Protein AF-A0A7Y5RTF9-F1 (afdb_monomer)

Foldseek 3Di:
DDPDAAEAADDPPVLQQAAAPVGDGQPDNVSSVVRVLVVVQVLCVVLVNDRHHYAYAHPVDVVSVVVVVVVVVVVVVVVVVVVVVVVVLVVVLVVLCVVCLVPVLQLVLLVVLLVLLLVLLVVPLFWDDDQQPLCVQLLVVLVVDPDLVQVLVCLVVLQDDSVRHSLLSQLVSQLVVLCVRCVVSLVVSLVSLVVSLVDPSSVSCNSVSVVLNVVLVVLNVVLSNVLSNLRSPLCCVVSSPPPVLSVVLNVCPPVDPDSSVVNSVSSSVVCVDPVNSVSSVVSSVSSSVSSNVSSVVSSVVSVVSSVVSVPD

Structure (mmCIF, N/CA/C/O backbone):
data_AF-A0A7Y5RTF9-F1
#
_entry.id   AF-A0A7Y5RTF9-F1
#
loop_
_atom_site.group_PDB
_atom_site.id
_atom_site.type_symbol
_atom_site.label_atom_id
_atom_site.label_alt_id
_atom_site.label_comp_id
_atom_site.label_asym_id
_atom_site.label_entity_id
_atom_site.label_seq_id
_atom_site.pdbx_PDB_ins_code
_atom_site.Cartn_x
_atom_site.Cartn_y
_atom_site.Cartn_z
_atom_site.occupancy
_atom_site.B_iso_or_equiv
_atom_site.auth_seq_id
_atom_site.auth_comp_id
_atom_site.auth_asym_id
_atom_site.auth_atom_id
_atom_site.pdbx_PDB_model_num
ATOM 1 N N . ALA A 1 1 ? -4.124 14.356 7.560 1.00 48.56 1 ALA A N 1
ATOM 2 C CA . ALA A 1 1 ? -3.756 15.775 7.355 1.00 48.56 1 ALA A CA 1
ATOM 3 C C . ALA A 1 1 ? -2.312 15.814 6.878 1.00 48.56 1 ALA A C 1
ATOM 5 O O . ALA A 1 1 ? -1.487 15.201 7.551 1.00 48.56 1 ALA A O 1
ATOM 6 N N . GLN A 1 2 ? -2.011 16.441 5.734 1.00 56.03 2 GLN A N 1
ATOM 7 C CA . GLN A 1 2 ? -0.650 16.436 5.175 1.00 56.03 2 GLN A CA 1
ATOM 8 C C . GLN A 1 2 ? 0.367 16.972 6.179 1.00 56.03 2 GLN A C 1
ATOM 10 O O . GLN A 1 2 ? 0.206 18.070 6.709 1.00 56.03 2 GLN A O 1
ATOM 15 N N . ARG A 1 3 ? 1.418 16.190 6.419 1.00 67.12 3 ARG A N 1
ATOM 16 C CA . ARG A 1 3 ? 2.588 16.579 7.219 1.00 67.12 3 ARG A CA 1
ATOM 17 C C . ARG A 1 3 ? 3.726 17.128 6.355 1.00 67.12 3 ARG A C 1
ATOM 19 O O . ARG A 1 3 ? 4.814 17.369 6.860 1.00 67.12 3 ARG A O 1
ATOM 26 N N . SER A 1 4 ? 3.475 17.298 5.061 1.00 70.94 4 SER A N 1
ATOM 27 C CA . SER A 1 4 ? 4.492 17.581 4.056 1.00 70.94 4 SER A CA 1
ATOM 28 C C . SER A 1 4 ? 3.948 18.602 3.062 1.00 70.94 4 SER A C 1
ATOM 30 O O . SER A 1 4 ? 2.796 18.501 2.636 1.00 70.94 4 SER A O 1
ATOM 32 N N . VAL A 1 5 ? 4.782 19.582 2.722 1.00 79.50 5 VAL A N 1
ATOM 33 C CA . VAL A 1 5 ? 4.520 20.639 1.737 1.00 79.50 5 VAL A CA 1
ATOM 34 C C . VAL A 1 5 ? 5.616 20.548 0.681 1.00 79.50 5 VAL A C 1
ATOM 36 O O . VAL A 1 5 ? 6.782 20.346 1.019 1.00 79.50 5 VAL A O 1
ATOM 39 N N . PHE A 1 6 ? 5.240 20.670 -0.586 1.00 82.75 6 PHE A N 1
ATOM 40 C CA . PHE A 1 6 ? 6.162 20.697 -1.712 1.00 82.75 6 PHE A CA 1
ATOM 41 C C . PHE A 1 6 ? 6.410 22.154 -2.103 1.00 82.75 6 PHE A C 1
ATOM 43 O O . PHE A 1 6 ? 5.532 22.794 -2.678 1.00 82.75 6 PHE A O 1
ATOM 50 N N . VAL A 1 7 ? 7.582 22.688 -1.757 1.00 86.31 7 VAL A N 1
ATOM 51 C CA . VAL A 1 7 ? 7.945 24.078 -2.067 1.00 86.31 7 VAL A CA 1
ATOM 52 C C . VAL A 1 7 ? 8.723 24.118 -3.376 1.00 86.31 7 VAL A C 1
ATOM 54 O O . VAL A 1 7 ? 9.761 23.473 -3.517 1.00 86.31 7 VAL A O 1
ATOM 57 N N . VAL A 1 8 ? 8.211 24.880 -4.334 1.00 87.31 8 VAL A N 1
ATOM 58 C CA . VAL A 1 8 ? 8.843 25.153 -5.620 1.00 87.31 8 VAL A CA 1
ATOM 59 C C . VAL A 1 8 ? 9.543 26.496 -5.522 1.00 87.31 8 VAL A C 1
ATOM 61 O O . VAL A 1 8 ? 8.917 27.501 -5.193 1.00 87.31 8 VAL A O 1
ATOM 64 N N . LEU A 1 9 ? 10.835 26.499 -5.833 1.00 88.75 9 LEU A N 1
ATOM 65 C CA . LEU A 1 9 ? 11.670 27.693 -5.846 1.00 88.75 9 LEU A CA 1
ATOM 66 C C . LEU A 1 9 ? 11.954 28.069 -7.306 1.00 88.75 9 LEU A C 1
ATOM 68 O O . LEU A 1 9 ? 12.940 27.580 -7.865 1.00 88.75 9 LEU A O 1
ATOM 72 N N . PRO A 1 10 ? 11.065 28.834 -7.965 1.00 82.62 10 PRO A N 1
ATOM 73 C CA . PRO A 1 10 ? 11.323 29.312 -9.315 1.00 82.62 10 PRO A CA 1
ATOM 74 C C . PRO A 1 10 ? 12.552 30.224 -9.332 1.00 82.62 10 PRO A C 1
ATOM 76 O O . PRO A 1 10 ? 12.781 31.001 -8.405 1.00 82.62 10 PRO A O 1
ATOM 79 N N . GLN A 1 11 ? 13.357 30.119 -10.389 1.00 73.56 11 GLN A N 1
ATOM 80 C CA . GLN A 1 11 ? 14.460 31.049 -10.616 1.00 73.56 11 GLN A CA 1
ATOM 81 C C . GLN A 1 11 ? 13.967 32.200 -11.493 1.00 73.56 11 GLN A C 1
ATOM 83 O O . GLN A 1 11 ? 13.456 31.961 -12.583 1.00 73.56 11 GLN A O 1
ATOM 88 N N . GLY A 1 12 ? 14.115 33.435 -11.003 1.00 67.31 12 GLY A N 1
ATOM 89 C CA . GLY A 1 12 ? 13.580 34.684 -11.564 1.00 67.31 12 GLY A CA 1
ATOM 90 C C . GLY A 1 12 ? 13.074 34.639 -13.015 1.00 67.31 12 GLY A C 1
ATOM 91 O O . GLY A 1 12 ? 13.857 34.624 -13.972 1.00 67.31 12 GLY A O 1
ATOM 92 N N . GLY A 1 13 ? 11.746 34.671 -13.175 1.00 69.50 13 GLY A N 1
ATOM 93 C CA . GLY A 1 13 ? 11.070 34.730 -14.475 1.00 69.50 13 GLY A CA 1
ATOM 94 C C . GLY A 1 13 ? 10.950 33.384 -15.197 1.00 69.50 13 GLY A C 1
ATOM 95 O O . GLY A 1 13 ? 10.760 33.353 -16.414 1.00 69.50 13 GLY A O 1
ATOM 96 N N . GLU A 1 14 ? 11.095 32.264 -14.491 1.00 78.19 14 GLU A N 1
ATOM 97 C CA . GLU A 1 14 ? 10.770 30.932 -15.009 1.00 78.19 14 GLU A CA 1
ATOM 98 C C . GLU A 1 14 ? 9.262 30.709 -15.132 1.00 78.19 14 GLU A C 1
ATOM 100 O O . GLU A 1 14 ? 8.827 29.975 -16.019 1.00 78.19 14 GLU A O 1
ATOM 105 N N . GLU A 1 15 ? 8.457 31.364 -14.295 1.00 78.75 15 GLU A N 1
ATOM 106 C CA . GLU A 1 15 ? 7.007 31.176 -14.265 1.00 78.75 15 GLU A CA 1
ATOM 107 C C . GLU 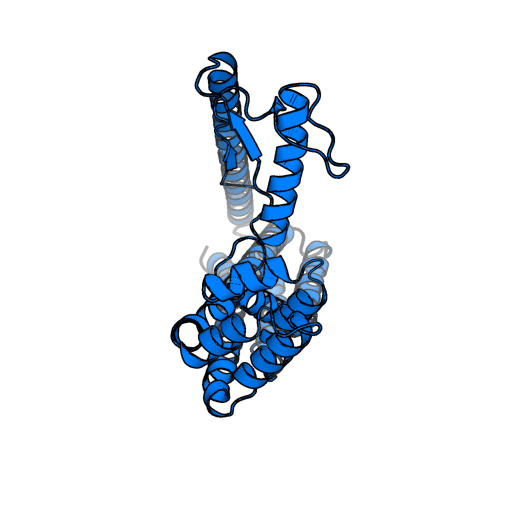A 1 15 ? 6.340 31.660 -15.558 1.00 78.75 15 GLU A C 1
ATOM 109 O O . GLU A 1 15 ? 5.494 30.963 -16.108 1.00 78.75 15 GLU A O 1
ATOM 114 N N . THR A 1 16 ? 6.803 32.772 -16.136 1.00 78.75 16 THR A N 1
ATOM 115 C CA . THR A 1 16 ? 6.305 33.290 -17.428 1.00 78.75 16 THR A CA 1
ATOM 116 C C . THR A 1 16 ? 6.768 32.471 -18.637 1.00 78.75 16 THR A C 1
ATOM 118 O O . THR A 1 16 ? 6.280 32.653 -19.750 1.00 78.75 16 THR A O 1
ATOM 121 N N . LYS A 1 17 ? 7.716 31.543 -18.447 1.00 83.00 17 LYS A N 1
ATOM 122 C CA . LYS A 1 17 ? 8.217 30.644 -19.502 1.00 83.00 17 LYS A CA 1
ATOM 123 C C . LYS A 1 17 ? 7.498 29.295 -19.513 1.00 83.00 17 LYS A C 1
ATOM 125 O O . LYS A 1 17 ? 7.782 28.455 -20.374 1.00 83.00 17 LYS A O 1
ATOM 130 N N . VAL A 1 18 ? 6.598 29.062 -18.558 1.00 78.88 18 VAL A N 1
ATOM 131 C CA . VAL A 1 18 ? 5.784 27.847 -18.489 1.00 78.88 18 VAL A CA 1
ATOM 132 C C . VAL A 1 18 ? 4.787 27.852 -19.644 1.00 78.88 18 VAL A C 1
ATOM 134 O O . VAL A 1 18 ? 4.257 28.897 -20.010 1.00 78.88 18 VAL A O 1
ATOM 137 N N . ARG A 1 19 ? 4.565 26.676 -20.243 1.00 78.81 19 ARG A N 1
ATOM 138 C CA . ARG A 1 19 ? 3.590 26.495 -21.320 1.00 78.81 19 ARG A CA 1
ATOM 139 C C . ARG A 1 19 ? 2.389 25.691 -20.858 1.00 78.81 19 ARG A C 1
ATOM 141 O O . ARG A 1 19 ? 2.568 24.721 -20.120 1.00 78.81 19 ARG A O 1
ATOM 148 N N . ASP A 1 20 ? 1.211 26.067 -21.335 1.00 67.62 20 ASP A N 1
ATOM 149 C CA . ASP A 1 20 ? -0.030 25.323 -21.137 1.00 67.62 20 ASP A CA 1
ATOM 150 C C . ASP A 1 20 ? -0.081 24.039 -21.999 1.00 67.62 20 ASP A C 1
ATOM 152 O O . ASP A 1 20 ? 0.844 23.705 -22.750 1.00 67.62 20 ASP A O 1
ATOM 156 N N . GLN A 1 21 ? -1.184 23.292 -21.904 1.00 58.28 21 GLN A N 1
ATOM 157 C CA . GLN A 1 21 ? -1.383 22.050 -22.664 1.00 58.28 21 GLN A CA 1
ATOM 158 C C . GLN A 1 21 ? -1.531 22.267 -24.182 1.00 58.28 21 GLN A C 1
ATOM 160 O O . GLN A 1 21 ? -1.433 21.309 -24.953 1.00 58.28 21 GLN A O 1
ATOM 165 N N . GLN A 1 22 ? -1.775 23.507 -24.606 1.00 59.03 22 GLN A N 1
ATOM 166 C CA . GLN A 1 22 ? -1.968 23.930 -25.994 1.00 59.03 22 GLN A CA 1
ATOM 167 C C . GLN A 1 22 ? -0.676 24.524 -26.587 1.00 59.03 22 GLN A C 1
ATOM 169 O O . GLN A 1 22 ? -0.581 24.718 -27.797 1.00 59.03 22 GLN A O 1
ATOM 174 N N . GLY A 1 23 ? 0.355 24.721 -25.758 1.00 69.69 23 GLY A N 1
ATOM 175 C CA . GLY A 1 23 ? 1.673 25.217 -26.132 1.00 69.69 23 GLY A CA 1
ATOM 176 C C . GLY A 1 23 ? 1.854 26.731 -25.988 1.00 69.69 23 GLY A C 1
ATOM 177 O O . GLY A 1 23 ? 2.939 27.217 -26.338 1.00 69.69 23 GLY A O 1
ATOM 178 N N . HIS A 1 24 ? 0.858 27.461 -25.476 1.00 64.69 24 HIS A N 1
ATOM 179 C CA . HIS A 1 24 ? 0.933 28.900 -25.206 1.00 64.69 24 HIS A CA 1
ATOM 180 C C . HIS A 1 24 ? 1.750 29.178 -23.946 1.00 64.69 24 HIS A C 1
ATOM 182 O O . HIS A 1 24 ? 1.796 28.345 -23.046 1.00 64.69 24 HIS A O 1
ATOM 188 N N . LEU A 1 25 ? 2.433 30.323 -23.907 1.00 76.31 25 LEU A N 1
ATOM 189 C CA . LEU A 1 25 ? 3.167 30.781 -22.724 1.00 76.31 25 LEU A CA 1
ATOM 190 C C . LEU A 1 25 ? 2.197 31.343 -21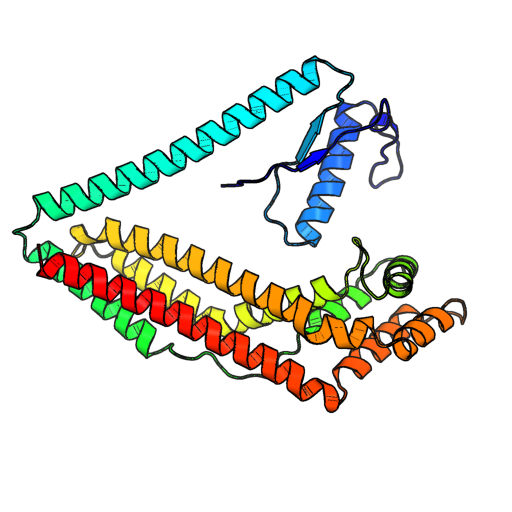.683 1.00 76.31 25 LEU A C 1
ATOM 192 O O . LEU A 1 25 ? 1.156 31.870 -22.058 1.00 76.31 25 LEU A O 1
ATOM 196 N N . ALA A 1 26 ? 2.572 31.247 -20.409 1.00 73.94 26 ALA A N 1
ATOM 197 C CA . ALA A 1 26 ? 1.817 31.829 -19.309 1.00 73.94 26 ALA A CA 1
ATOM 198 C C . ALA A 1 26 ? 1.724 33.359 -19.427 1.00 73.94 26 ALA A C 1
ATOM 200 O O . ALA A 1 26 ? 2.723 34.031 -19.704 1.00 73.94 26 ALA A O 1
ATOM 201 N N . ASP A 1 27 ? 0.541 33.904 -19.155 1.00 63.91 27 ASP A N 1
ATOM 202 C CA . ASP A 1 27 ? 0.252 35.334 -19.322 1.00 63.91 27 ASP A CA 1
ATOM 203 C C . ASP A 1 27 ? 0.899 36.196 -18.227 1.00 63.91 27 ASP A C 1
ATOM 205 O O . ASP A 1 27 ? 1.218 37.369 -18.431 1.00 63.91 27 ASP A O 1
ATOM 209 N N . ASN A 1 28 ? 1.090 35.625 -17.037 1.00 75.00 28 ASN A N 1
ATOM 210 C CA . ASN A 1 28 ? 1.716 36.278 -15.892 1.00 75.00 28 ASN A CA 1
ATOM 211 C C . ASN A 1 28 ? 2.302 35.241 -14.914 1.00 75.00 28 ASN A C 1
ATOM 213 O O . ASN A 1 28 ? 2.218 34.032 -15.131 1.00 75.00 28 ASN A O 1
ATOM 217 N N . VAL A 1 29 ? 2.936 35.719 -13.839 1.00 77.12 29 VAL A N 1
ATOM 218 C CA . VAL A 1 29 ? 3.597 34.866 -12.835 1.00 77.12 29 VAL A CA 1
ATOM 219 C C . VAL A 1 29 ? 2.607 33.924 -12.143 1.00 77.12 29 VAL A C 1
ATOM 221 O O . VAL A 1 29 ? 2.914 32.743 -11.984 1.00 77.12 29 VAL A O 1
ATOM 224 N N . ASP A 1 30 ? 1.418 34.404 -11.777 1.00 73.88 30 ASP A N 1
ATOM 225 C CA . ASP A 1 30 ? 0.406 33.591 -11.092 1.00 73.88 30 ASP A CA 1
ATOM 226 C C . ASP A 1 30 ? -0.158 32.503 -12.010 1.00 73.88 30 ASP A C 1
ATOM 228 O O . ASP A 1 30 ? -0.294 31.349 -11.599 1.00 73.88 30 ASP A O 1
ATOM 232 N N . ASP A 1 31 ? -0.399 32.842 -13.275 1.00 67.56 31 ASP A N 1
ATOM 233 C CA . ASP A 1 31 ? -0.811 31.900 -14.315 1.00 67.56 31 ASP A CA 1
ATOM 234 C C . ASP A 1 31 ? 0.260 30.818 -14.552 1.00 67.56 31 ASP A C 1
ATOM 236 O O . ASP A 1 31 ? -0.018 29.616 -14.539 1.00 67.56 31 ASP A O 1
ATOM 240 N N . GLY A 1 32 ? 1.532 31.217 -14.611 1.00 77.56 32 GLY A N 1
ATOM 241 C CA . GLY A 1 32 ? 2.662 30.294 -14.708 1.00 77.56 32 GLY A CA 1
ATOM 242 C C . GLY A 1 32 ? 2.763 29.331 -13.523 1.00 77.56 32 GLY A C 1
ATOM 243 O O . GLY A 1 32 ? 3.007 28.130 -13.701 1.00 77.56 32 GLY A O 1
ATOM 244 N N . ARG A 1 33 ? 2.527 29.836 -12.305 1.00 83.44 33 ARG A N 1
ATOM 245 C CA . ARG A 1 33 ? 2.478 29.036 -11.070 1.00 83.44 33 ARG A CA 1
ATOM 246 C C . ARG A 1 33 ? 1.292 28.078 -11.072 1.00 83.44 33 ARG A C 1
ATOM 248 O O . ARG A 1 33 ? 1.467 26.932 -10.666 1.00 83.44 33 ARG A O 1
ATOM 255 N N . LEU A 1 34 ? 0.124 28.488 -11.568 1.00 73.75 34 LEU A N 1
ATOM 256 C CA . LEU A 1 34 ? -1.057 27.627 -11.699 1.00 73.75 34 LEU A CA 1
ATOM 257 C C . LEU A 1 34 ? -0.813 26.482 -12.685 1.00 73.75 34 LEU A C 1
ATOM 259 O O . LEU A 1 34 ? -0.944 25.317 -12.305 1.00 73.75 34 LEU A O 1
ATOM 263 N N . ILE A 1 35 ? -0.344 26.784 -13.897 1.00 73.69 35 ILE A N 1
ATOM 264 C CA . ILE A 1 35 ? -0.028 25.767 -14.911 1.00 73.69 35 ILE A CA 1
ATOM 265 C C . ILE A 1 35 ? 1.027 24.789 -14.375 1.00 73.69 35 ILE A C 1
ATOM 267 O O . ILE A 1 35 ? 0.916 23.566 -14.519 1.00 73.69 35 ILE A O 1
ATOM 271 N N . LYS A 1 36 ? 2.069 25.306 -13.711 1.00 82.94 36 LYS A N 1
ATOM 272 C CA . LYS A 1 36 ? 3.116 24.464 -13.128 1.00 82.94 36 LYS A CA 1
ATOM 273 C C . LYS A 1 36 ? 2.611 23.661 -11.930 1.00 82.94 36 LYS A C 1
ATOM 275 O O . LYS A 1 36 ? 3.011 22.507 -11.791 1.00 82.94 36 LYS A O 1
ATOM 280 N N . SER A 1 37 ? 1.733 24.223 -11.102 1.00 78.12 37 SER A N 1
ATOM 281 C CA . SER A 1 37 ? 1.063 23.532 -9.997 1.00 78.12 37 SER A CA 1
ATOM 282 C C . SER A 1 37 ? 0.259 22.350 -10.520 1.00 78.12 37 SER A C 1
ATOM 284 O O . SER A 1 37 ? 0.425 21.245 -10.015 1.00 78.12 37 SER A O 1
ATOM 286 N N . ASP A 1 38 ? -0.515 22.530 -11.589 1.00 72.19 38 ASP A N 1
ATOM 287 C CA . ASP A 1 38 ? -1.292 21.452 -12.205 1.00 72.19 38 ASP A CA 1
ATOM 288 C C . ASP A 1 38 ? -0.392 20.371 -12.802 1.00 72.19 38 ASP A C 1
ATOM 290 O O . ASP A 1 38 ? -0.650 19.175 -12.636 1.00 72.19 38 ASP A O 1
ATOM 294 N N . HIS A 1 39 ? 0.726 20.759 -13.421 1.00 78.94 39 HIS A N 1
ATOM 295 C CA . HIS A 1 39 ? 1.744 19.811 -13.870 1.00 78.94 39 HIS A CA 1
ATOM 296 C C . HIS A 1 39 ? 2.382 19.037 -12.710 1.00 78.94 39 HIS A C 1
ATOM 298 O O . HIS A 1 39 ? 2.575 17.822 -12.820 1.00 78.94 39 HIS A O 1
ATOM 304 N N . ILE A 1 40 ? 2.698 19.708 -11.602 1.00 81.50 40 ILE A N 1
ATOM 305 C CA . ILE A 1 40 ? 3.282 19.089 -10.409 1.00 81.50 40 ILE A CA 1
ATOM 306 C C . ILE A 1 40 ? 2.259 18.170 -9.751 1.00 81.50 40 ILE A C 1
ATOM 308 O O . ILE A 1 40 ? 2.571 17.006 -9.550 1.00 81.50 40 ILE A O 1
ATOM 312 N N . ARG A 1 41 ? 1.028 18.619 -9.50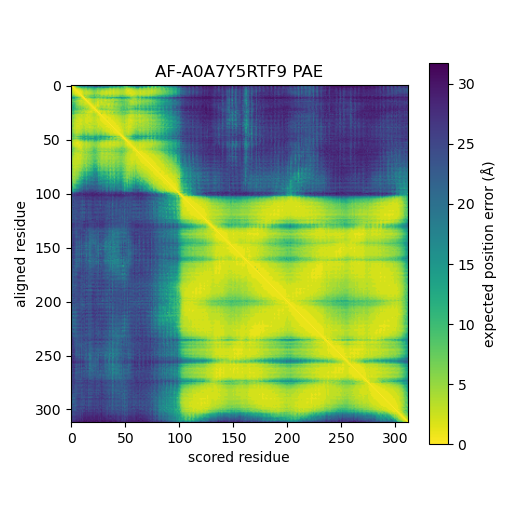2 1.00 74.75 41 ARG A N 1
ATOM 313 C CA . ARG A 1 41 ? -0.055 17.803 -8.932 1.00 74.75 41 ARG A CA 1
ATOM 314 C C . ARG A 1 41 ? -0.355 16.590 -9.794 1.00 74.75 41 ARG A C 1
ATOM 316 O O . ARG A 1 41 ? -0.430 15.487 -9.271 1.00 74.75 41 ARG A O 1
ATOM 323 N N . SER A 1 42 ? -0.417 16.762 -11.113 1.00 72.06 42 SER A N 1
ATOM 324 C CA . SER A 1 42 ? -0.555 15.641 -12.044 1.00 72.06 42 SER A CA 1
ATOM 325 C C . SER A 1 42 ? 0.623 14.671 -11.940 1.00 72.06 42 SER A C 1
ATOM 327 O O . SER A 1 42 ? 0.442 13.466 -12.067 1.00 72.06 42 SER A O 1
ATOM 329 N N . THR A 1 43 ? 1.839 15.167 -11.702 1.00 79.38 43 THR A N 1
ATOM 330 C CA . THR A 1 43 ? 3.037 14.330 -11.519 1.00 79.38 43 THR A CA 1
ATOM 331 C C . THR A 1 43 ? 3.039 13.620 -10.166 1.00 79.38 43 THR A C 1
ATOM 333 O O . THR A 1 43 ? 3.302 12.425 -10.119 1.00 79.38 43 THR A O 1
ATOM 336 N N . LEU A 1 44 ? 2.672 14.308 -9.088 1.00 75.94 44 LEU A N 1
ATOM 337 C CA . LEU A 1 44 ? 2.574 13.756 -7.738 1.00 75.94 44 LEU A CA 1
ATOM 338 C C . LEU A 1 44 ? 1.459 12.708 -7.637 1.00 75.94 44 LEU A C 1
ATOM 340 O O . LEU A 1 44 ? 1.681 11.635 -7.083 1.00 75.94 44 LEU A O 1
ATOM 344 N N . ALA A 1 45 ? 0.298 12.973 -8.245 1.00 66.88 45 ALA A N 1
ATOM 345 C CA . ALA A 1 45 ? -0.806 12.023 -8.344 1.00 66.88 45 ALA A CA 1
ATOM 346 C C . ALA A 1 45 ? -0.393 10.758 -9.112 1.00 66.88 45 ALA A C 1
ATOM 348 O O . ALA A 1 45 ? -0.758 9.651 -8.722 1.00 66.88 45 ALA A O 1
ATOM 349 N N . ARG A 1 46 ? 0.431 10.905 -10.162 1.00 67.12 46 ARG A N 1
ATOM 350 C CA . ARG A 1 46 ? 1.033 9.771 -10.883 1.00 67.12 46 ARG A CA 1
ATOM 351 C C . ARG A 1 46 ? 2.049 8.991 -10.043 1.00 67.12 46 ARG A C 1
ATOM 353 O O . ARG A 1 46 ? 2.200 7.802 -10.280 1.00 67.12 46 ARG A O 1
ATOM 360 N N . GLN A 1 47 ? 2.710 9.624 -9.074 1.00 65.62 47 GLN A N 1
ATOM 361 C CA . GLN A 1 47 ? 3.709 9.007 -8.188 1.00 65.62 47 GLN A CA 1
ATOM 362 C C . GLN A 1 47 ? 3.111 8.418 -6.897 1.00 65.62 47 GLN A C 1
ATOM 364 O O . GLN A 1 47 ? 3.849 8.017 -6.003 1.00 65.62 47 GLN A O 1
ATOM 369 N N . THR A 1 48 ? 1.779 8.361 -6.776 1.00 54.91 48 THR A N 1
ATOM 370 C CA . THR A 1 48 ? 1.065 7.887 -5.572 1.00 54.91 48 THR A CA 1
ATOM 371 C C . THR A 1 48 ? 1.450 8.614 -4.278 1.00 54.91 48 THR A C 1
ATOM 373 O O . THR A 1 48 ? 1.137 8.137 -3.184 1.00 54.91 48 THR A O 1
ATOM 376 N N . LEU A 1 49 ? 2.098 9.779 -4.383 1.00 57.84 49 LEU A N 1
ATOM 377 C CA . LEU A 1 49 ? 2.384 10.623 -3.235 1.00 57.84 49 LEU A CA 1
ATOM 378 C C . LEU A 1 49 ? 1.052 11.193 -2.727 1.00 57.84 49 LEU A C 1
ATOM 380 O O . LEU A 1 49 ? 0.219 11.611 -3.538 1.00 57.84 49 LEU A O 1
ATOM 384 N N . PRO A 1 50 ? 0.814 11.205 -1.401 1.00 60.56 50 PRO A N 1
ATOM 385 C CA . PRO A 1 50 ? -0.390 11.816 -0.845 1.00 60.56 50 PRO A CA 1
ATOM 386 C C . PRO A 1 50 ? -0.475 13.259 -1.339 1.00 60.56 50 PRO A C 1
ATOM 388 O O . PRO A 1 50 ? 0.554 13.911 -1.350 1.00 60.56 50 PRO A O 1
ATOM 391 N N . GLU A 1 51 ? -1.659 13.749 -1.716 1.00 64.25 51 GLU A N 1
ATOM 392 C CA . GLU A 1 51 ? -1.907 15.024 -2.427 1.00 64.25 51 GLU A CA 1
ATOM 393 C C . GLU A 1 51 ? -1.129 16.245 -1.880 1.00 64.25 51 GLU A C 1
ATOM 395 O O . GLU A 1 51 ? -1.680 17.058 -1.150 1.00 64.25 51 GLU A O 1
ATOM 400 N N . LEU A 1 52 ? 0.172 16.376 -2.154 1.00 71.69 52 LEU A N 1
ATOM 401 C CA . LEU A 1 52 ? 0.995 17.332 -1.416 1.00 71.69 52 LEU A CA 1
ATOM 402 C C . LEU A 1 52 ? 0.554 18.747 -1.758 1.00 71.69 52 LEU A C 1
ATOM 404 O O . LEU A 1 52 ? 0.378 19.102 -2.924 1.00 71.69 52 LEU A O 1
ATOM 408 N N . ARG A 1 53 ? 0.438 19.575 -0.722 1.00 76.50 53 ARG A N 1
ATOM 409 C CA . ARG A 1 53 ? 0.247 21.006 -0.898 1.00 76.50 53 ARG A CA 1
ATOM 410 C C . ARG A 1 53 ? 1.475 21.557 -1.626 1.00 76.50 53 ARG A C 1
ATOM 412 O O . ARG A 1 53 ? 2.579 21.477 -1.091 1.00 76.50 53 ARG A O 1
ATOM 419 N N . VAL A 1 54 ? 1.273 22.066 -2.838 1.00 82.69 54 VAL A N 1
ATOM 420 C CA . VAL A 1 54 ? 2.319 22.694 -3.656 1.00 82.69 54 VAL A CA 1
ATOM 421 C C . VAL A 1 54 ? 2.293 24.195 -3.398 1.00 82.69 54 VAL A C 1
ATOM 423 O O . VAL A 1 54 ? 1.249 24.823 -3.560 1.00 82.69 54 VAL A O 1
ATOM 426 N N . GLU A 1 55 ? 3.428 24.751 -2.994 1.00 85.06 55 GLU A N 1
ATOM 427 C CA . GLU A 1 55 ? 3.617 26.174 -2.712 1.00 85.06 55 GLU A CA 1
ATOM 428 C C . GLU A 1 55 ? 4.758 26.710 -3.574 1.00 85.06 55 GLU A C 1
ATOM 430 O O . GLU A 1 55 ? 5.766 26.029 -3.745 1.00 85.06 55 GLU A O 1
ATOM 435 N N . PHE A 1 56 ? 4.607 27.910 -4.128 1.00 85.69 56 PHE A N 1
ATOM 436 C CA . PHE A 1 56 ? 5.647 28.568 -4.921 1.00 85.69 56 PHE A CA 1
ATOM 437 C C . PHE A 1 56 ? 6.235 29.716 -4.113 1.00 85.69 56 PHE A C 1
ATOM 439 O O . PHE A 1 56 ? 5.497 30.467 -3.477 1.00 85.69 56 PHE A O 1
ATOM 446 N N . THR A 1 57 ? 7.558 29.841 -4.119 1.00 87.56 57 THR A N 1
ATOM 447 C CA . THR A 1 57 ? 8.251 30.899 -3.383 1.00 87.56 57 THR A CA 1
ATOM 448 C C . THR A 1 57 ? 9.457 31.363 -4.172 1.00 87.56 57 THR A C 1
ATOM 450 O O . THR A 1 57 ? 10.469 30.663 -4.234 1.00 87.56 57 THR A O 1
ATOM 453 N N . ASP A 1 58 ? 9.358 32.553 -4.760 1.00 86.69 58 ASP A N 1
ATOM 454 C CA . ASP A 1 58 ? 10.536 33.234 -5.276 1.00 86.69 58 ASP A CA 1
ATOM 455 C C . ASP A 1 58 ? 11.282 33.879 -4.101 1.00 86.69 58 ASP A C 1
ATOM 457 O O . ASP A 1 58 ? 10.812 34.830 -3.478 1.00 86.69 58 ASP A O 1
ATOM 461 N N . VAL A 1 59 ? 12.468 33.354 -3.791 1.00 82.94 59 VAL A N 1
ATOM 462 C CA . VAL A 1 59 ? 13.312 33.835 -2.683 1.00 82.94 59 VAL A CA 1
ATOM 463 C C . VAL A 1 59 ? 13.795 35.275 -2.868 1.00 82.94 59 VAL A C 1
ATOM 465 O O . VAL A 1 59 ? 14.267 35.892 -1.914 1.00 82.94 59 VAL A O 1
ATOM 468 N N . THR A 1 60 ? 13.697 35.813 -4.085 1.00 81.56 60 THR A N 1
ATOM 469 C CA . THR A 1 60 ? 14.051 37.200 -4.397 1.00 81.56 60 THR A CA 1
ATOM 470 C C . THR A 1 60 ? 12.909 38.180 -4.119 1.00 81.56 60 THR A C 1
ATOM 472 O O . THR A 1 60 ? 13.148 39.387 -4.074 1.00 81.56 60 THR A O 1
ATOM 475 N N . VAL A 1 61 ? 11.691 37.681 -3.868 1.00 84.31 61 VAL A N 1
ATOM 476 C CA . VAL A 1 61 ? 10.492 38.476 -3.575 1.00 84.31 61 VAL A CA 1
ATOM 477 C C . VAL A 1 61 ? 10.148 38.354 -2.080 1.00 84.31 61 VAL A C 1
ATOM 479 O O . VAL A 1 61 ? 9.633 37.324 -1.649 1.00 84.31 61 VAL A O 1
ATOM 482 N N . PRO A 1 62 ? 10.367 39.398 -1.252 1.00 84.00 62 PRO A N 1
ATOM 483 C CA . PRO A 1 62 ? 10.134 39.318 0.197 1.00 84.00 62 PRO A CA 1
ATOM 484 C C . PRO A 1 62 ? 8.705 38.908 0.587 1.00 84.00 62 PRO A C 1
ATOM 486 O O . PRO A 1 62 ? 8.518 38.124 1.515 1.00 84.00 62 PRO A O 1
ATOM 489 N N . ALA A 1 63 ? 7.706 39.375 -0.165 1.00 83.69 63 ALA A N 1
ATOM 490 C CA . ALA A 1 63 ? 6.302 39.045 0.070 1.00 83.69 63 ALA A CA 1
ATOM 491 C C . ALA A 1 63 ? 5.993 37.545 -0.118 1.00 83.69 63 ALA A C 1
ATOM 493 O O . ALA A 1 63 ? 5.147 37.007 0.595 1.00 83.69 63 ALA A O 1
ATOM 494 N N . ASP A 1 64 ? 6.685 36.853 -1.031 1.00 82.25 64 ASP A N 1
ATOM 495 C CA . ASP A 1 64 ? 6.518 35.407 -1.234 1.00 82.25 64 ASP A CA 1
ATOM 496 C C . ASP A 1 64 ? 7.061 34.621 -0.030 1.00 82.25 64 ASP A C 1
ATOM 498 O O . ASP A 1 64 ? 6.440 33.659 0.430 1.00 82.25 64 ASP A O 1
ATOM 502 N N . CYS A 1 65 ? 8.195 35.059 0.526 1.00 83.75 65 CYS A N 1
ATOM 503 C CA . CYS A 1 65 ? 8.793 34.466 1.723 1.00 83.75 65 CYS A CA 1
ATOM 504 C C . CYS A 1 65 ? 7.889 34.620 2.957 1.00 83.75 65 CYS A C 1
ATOM 506 O O . CYS A 1 65 ? 7.691 33.654 3.700 1.00 83.75 65 CYS A O 1
ATOM 508 N N . GLU A 1 66 ? 7.303 35.805 3.160 1.00 89.06 66 GLU A N 1
ATOM 509 C CA . GLU A 1 66 ? 6.352 36.062 4.251 1.00 89.06 66 GLU A CA 1
ATOM 510 C C . GLU A 1 66 ? 5.089 35.198 4.116 1.00 89.06 66 GLU A C 1
ATOM 512 O O . GLU A 1 66 ? 4.642 34.579 5.087 1.00 89.06 66 GLU A O 1
ATOM 517 N N . GLN A 1 67 ? 4.551 35.071 2.899 1.00 83.25 67 GLN A N 1
ATOM 518 C CA . GLN A 1 67 ? 3.390 34.220 2.633 1.00 83.25 67 GLN A CA 1
ATOM 519 C C . GLN A 1 67 ? 3.678 32.735 2.888 1.00 83.25 67 GLN A C 1
ATOM 521 O O . GLN A 1 67 ? 2.845 32.051 3.490 1.00 83.25 67 GLN A O 1
ATOM 526 N N . LEU A 1 68 ? 4.843 32.219 2.475 1.00 85.25 68 LEU A N 1
ATOM 527 C CA . LEU A 1 68 ? 5.237 30.838 2.772 1.00 85.25 68 LEU A CA 1
ATOM 528 C C . LEU A 1 68 ? 5.335 30.614 4.285 1.00 85.25 68 LEU A C 1
ATOM 530 O O . LEU A 1 68 ? 4.801 29.628 4.798 1.00 85.25 68 LEU A O 1
ATOM 534 N N . GLN A 1 69 ? 5.984 31.533 5.005 1.00 86.62 69 GLN A N 1
ATOM 535 C CA . GLN A 1 69 ? 6.122 31.453 6.456 1.00 86.62 69 GLN A CA 1
ATOM 536 C C . GLN A 1 69 ? 4.752 31.391 7.141 1.00 86.62 69 GLN A C 1
ATOM 538 O O . GLN A 1 69 ? 4.521 30.508 7.971 1.00 86.62 69 GLN A O 1
ATOM 543 N N . GLN A 1 70 ? 3.827 32.276 6.765 1.00 87.19 70 GLN A N 1
ATOM 544 C CA . GLN A 1 70 ? 2.479 32.300 7.324 1.00 87.19 70 GLN A CA 1
ATOM 545 C C . GLN A 1 70 ? 1.727 30.987 7.052 1.00 87.19 70 GLN A C 1
ATOM 547 O O . GLN A 1 70 ? 1.180 30.382 7.976 1.00 87.19 70 GLN A O 1
ATOM 552 N N . ARG A 1 71 ? 1.781 30.476 5.817 1.00 81.56 71 ARG A N 1
ATOM 553 C CA . ARG A 1 71 ? 1.131 29.211 5.430 1.00 81.56 71 ARG A CA 1
ATOM 554 C C . ARG A 1 71 ? 1.704 27.999 6.172 1.00 81.56 71 ARG A C 1
ATOM 556 O O . ARG A 1 71 ? 0.951 27.093 6.538 1.00 81.56 71 ARG A O 1
ATOM 563 N N . LEU A 1 72 ? 3.018 27.962 6.413 1.00 84.06 72 LEU A N 1
ATOM 564 C CA . LEU A 1 72 ? 3.665 26.904 7.199 1.00 84.06 72 LEU A CA 1
ATOM 565 C C . LEU A 1 72 ? 3.238 26.959 8.669 1.00 84.06 72 LEU A C 1
ATOM 567 O O . LEU A 1 72 ? 2.922 25.922 9.256 1.00 84.06 72 LEU A O 1
ATOM 571 N N . ILE A 1 73 ? 3.178 28.159 9.250 1.00 87.44 73 ILE A N 1
ATOM 572 C CA . ILE A 1 73 ? 2.699 28.374 10.619 1.00 87.44 73 ILE A CA 1
ATOM 573 C C . ILE A 1 73 ? 1.247 27.892 10.758 1.00 87.44 73 ILE A C 1
ATOM 575 O O . ILE A 1 73 ? 0.949 27.100 11.655 1.00 87.44 73 ILE A O 1
ATOM 579 N N . GLU A 1 74 ? 0.361 28.287 9.843 1.00 82.69 74 GLU A N 1
ATOM 580 C CA . GLU A 1 74 ? -1.037 27.836 9.804 1.00 82.69 74 GLU A CA 1
ATOM 581 C C . GLU A 1 74 ? -1.151 26.308 9.704 1.00 82.69 74 GLU A C 1
ATOM 583 O O . GLU A 1 74 ? -1.936 25.690 10.428 1.00 82.69 74 GLU A O 1
ATOM 588 N N . ALA A 1 75 ? -0.333 25.669 8.860 1.00 78.69 75 ALA A N 1
ATOM 589 C CA . ALA A 1 75 ? -0.317 24.215 8.722 1.00 78.69 75 ALA A CA 1
ATOM 590 C C . ALA A 1 75 ? 0.110 23.515 10.024 1.00 78.69 75 ALA A C 1
ATOM 592 O O . ALA A 1 75 ? -0.512 22.528 10.432 1.00 78.69 75 ALA A O 1
ATOM 593 N N . VAL A 1 76 ? 1.134 24.034 10.707 1.00 85.00 76 VAL A N 1
ATOM 594 C CA . VAL A 1 76 ? 1.581 23.516 12.009 1.00 85.00 76 VAL A CA 1
ATOM 595 C C . VAL A 1 76 ? 0.489 23.684 13.064 1.00 85.00 76 VAL A C 1
ATOM 597 O O . VAL A 1 76 ? 0.208 22.735 13.800 1.00 85.00 76 VAL A O 1
ATOM 600 N N . PHE A 1 77 ? -0.171 24.844 13.127 1.00 82.56 77 PHE A N 1
ATOM 601 C CA . PHE A 1 77 ? -1.281 25.066 14.055 1.00 82.56 77 PHE A CA 1
ATOM 602 C C . PHE A 1 77 ? -2.466 24.143 13.774 1.00 82.56 77 PHE A C 1
ATOM 604 O O . PHE A 1 77 ? -2.996 23.547 14.709 1.00 82.56 77 PHE A O 1
ATOM 611 N N . ALA A 1 78 ? -2.835 23.933 12.510 1.00 77.25 78 ALA A N 1
ATOM 612 C CA . ALA A 1 78 ? -3.896 23.000 12.140 1.00 77.25 78 ALA A CA 1
ATOM 613 C C . ALA A 1 78 ? -3.565 21.550 12.544 1.00 77.25 78 ALA A C 1
ATOM 615 O O . ALA A 1 78 ? -4.435 20.817 13.021 1.00 77.25 78 ALA A O 1
ATOM 616 N N . GLN A 1 79 ? -2.305 21.125 12.395 1.00 78.50 79 GLN A N 1
ATOM 617 C CA . GLN A 1 79 ? -1.846 19.805 12.844 1.00 78.50 79 GLN A CA 1
ATOM 618 C C . GLN A 1 79 ? -1.892 19.673 14.366 1.00 78.50 79 GLN A C 1
ATOM 620 O O . GLN A 1 79 ? -2.415 18.684 14.883 1.00 78.50 79 GLN A O 1
ATOM 625 N N . ARG A 1 80 ? -1.395 20.685 15.086 1.00 81.31 80 ARG A N 1
ATOM 626 C CA . ARG A 1 80 ? -1.462 20.738 16.551 1.00 81.31 80 ARG A CA 1
ATOM 627 C C . ARG A 1 80 ? -2.907 20.736 17.044 1.00 81.31 80 ARG A C 1
ATOM 629 O O . ARG A 1 80 ? -3.205 20.009 17.981 1.00 81.31 80 ARG A O 1
ATOM 636 N N . GLY A 1 81 ? -3.809 21.452 16.373 1.00 80.81 81 GLY A N 1
ATOM 637 C CA . GLY A 1 81 ? -5.242 21.458 16.669 1.00 80.81 81 GLY A CA 1
ATOM 638 C C . GLY A 1 81 ? -5.885 20.079 16.510 1.00 80.81 81 GLY A C 1
ATOM 639 O O . GLY A 1 81 ? -6.589 19.630 17.407 1.00 80.81 81 GLY A O 1
ATOM 640 N N . LYS A 1 82 ? -5.579 19.350 15.428 1.00 76.19 82 LYS A N 1
ATOM 641 C CA . LYS A 1 82 ? -6.064 17.968 15.234 1.00 76.19 82 LYS A CA 1
ATOM 642 C C . LYS A 1 82 ? -5.515 17.002 16.278 1.00 76.19 82 LYS A C 1
ATOM 644 O O . LYS A 1 82 ? -6.247 16.139 16.753 1.00 76.19 82 LYS A O 1
ATOM 649 N N . ALA A 1 83 ? -4.238 17.136 16.635 1.00 73.88 83 ALA A N 1
ATOM 650 C CA . ALA A 1 83 ? -3.639 16.342 17.702 1.00 73.88 83 ALA A CA 1
ATOM 651 C C . ALA A 1 83 ? -4.298 16.649 19.056 1.00 73.88 83 ALA A C 1
ATOM 653 O O . ALA A 1 83 ? -4.678 15.721 19.762 1.00 73.88 83 ALA A O 1
ATOM 654 N N . ALA A 1 84 ? -4.513 17.928 19.372 1.00 79.38 84 ALA A N 1
ATOM 655 C CA . ALA A 1 84 ? -5.202 18.364 20.582 1.00 79.38 84 ALA A CA 1
ATOM 656 C C . ALA A 1 84 ? -6.655 17.869 20.629 1.00 79.38 84 ALA A C 1
ATOM 658 O O . ALA A 1 84 ? -7.084 17.378 21.663 1.00 79.38 84 ALA A O 1
ATOM 659 N N . GLN A 1 85 ? -7.390 17.910 19.513 1.00 77.19 85 GLN A N 1
ATOM 660 C CA . GLN A 1 85 ? -8.736 17.335 19.416 1.00 77.19 85 GLN A CA 1
ATOM 661 C C . GLN A 1 85 ? -8.733 15.822 19.634 1.00 77.19 85 GLN A C 1
ATOM 663 O O . GLN A 1 85 ? -9.572 15.318 20.372 1.00 77.19 85 GLN A O 1
ATOM 668 N N . ARG A 1 86 ? -7.775 15.095 19.042 1.00 71.69 86 ARG A N 1
ATOM 669 C CA . ARG A 1 86 ? -7.607 13.653 19.282 1.00 71.69 86 ARG A CA 1
ATOM 670 C C . ARG A 1 86 ? -7.338 13.361 20.752 1.00 71.69 86 ARG A C 1
ATOM 672 O O . ARG A 1 86 ? -7.998 12.501 21.314 1.00 71.69 86 ARG A O 1
ATOM 679 N N . ILE A 1 87 ? -6.407 14.089 21.368 1.00 78.44 87 ILE A N 1
ATOM 680 C CA . ILE A 1 87 ? -6.083 13.949 22.792 1.00 78.44 87 ILE A CA 1
ATOM 681 C C . ILE A 1 87 ? -7.307 14.280 23.642 1.00 78.44 87 ILE A C 1
ATOM 683 O O . ILE A 1 87 ? -7.643 13.504 24.520 1.00 78.44 87 ILE A O 1
ATOM 687 N N . SER A 1 88 ? -8.014 15.373 23.358 1.00 78.06 88 SER A N 1
ATOM 688 C CA . SER A 1 88 ? -9.204 15.772 24.113 1.00 78.06 88 SER A CA 1
ATOM 689 C C . SER A 1 88 ? -10.345 14.770 23.970 1.00 78.06 88 SER A C 1
ATOM 691 O O . SER A 1 88 ? -11.021 14.498 24.950 1.00 78.06 88 SER A O 1
ATOM 693 N N . SER A 1 89 ? -10.558 14.206 22.781 1.00 74.94 89 SER A N 1
ATOM 694 C CA . SER A 1 89 ? -11.549 13.149 22.557 1.00 74.94 89 SER A CA 1
ATOM 695 C C . SER A 1 89 ? -11.169 11.870 23.302 1.00 74.94 89 SER A C 1
ATOM 697 O O . SER A 1 89 ? -12.034 11.211 23.872 1.00 74.94 89 SER A O 1
ATOM 699 N N . LEU A 1 90 ? -9.878 11.541 23.347 1.00 72.38 90 LEU A N 1
ATOM 700 C CA . LEU A 1 90 ? -9.367 10.380 24.068 1.00 72.38 90 LEU A CA 1
ATOM 701 C C . LEU A 1 90 ? -9.482 10.583 25.582 1.00 72.38 90 LEU A C 1
ATOM 703 O O . LEU A 1 90 ? -9.954 9.688 26.266 1.00 72.38 90 LEU A O 1
ATOM 707 N N . VAL A 1 91 ? -9.158 11.778 26.083 1.00 71.06 91 VAL A N 1
ATOM 708 C CA . VAL A 1 91 ? -9.383 12.184 27.478 1.00 71.06 91 VAL A CA 1
ATOM 709 C C . VAL A 1 91 ? -10.867 12.129 27.815 1.00 71.06 91 VAL A C 1
ATOM 711 O O . VAL A 1 91 ? -11.209 11.493 28.790 1.00 71.06 91 VAL A O 1
ATOM 714 N N . GLN A 1 92 ? -11.761 12.666 26.983 1.00 73.12 92 GLN A N 1
ATOM 715 C CA . GLN A 1 92 ? -13.209 12.564 27.207 1.00 73.12 92 GLN A CA 1
ATOM 716 C C . GLN A 1 92 ? -13.705 11.118 27.205 1.00 73.12 92 GLN A C 1
ATOM 718 O O . GLN A 1 92 ? -14.558 10.766 28.008 1.00 73.12 92 GLN A O 1
ATOM 723 N N . THR A 1 93 ? -13.170 10.273 26.323 1.00 71.06 93 THR A N 1
ATOM 724 C CA . THR A 1 93 ? -13.512 8.846 26.286 1.00 71.06 93 THR A CA 1
ATOM 725 C C . THR A 1 93 ? -13.032 8.158 27.560 1.00 71.06 93 THR A C 1
ATOM 727 O O . THR A 1 93 ? -13.791 7.428 28.180 1.00 71.06 93 THR A O 1
ATOM 730 N N . VAL A 1 94 ? -11.797 8.424 27.987 1.00 69.62 94 VAL A N 1
ATOM 731 C CA . VAL A 1 94 ? -11.223 7.888 29.225 1.00 69.62 94 VAL A CA 1
ATOM 732 C C . VAL A 1 94 ? -11.972 8.411 30.449 1.00 69.62 94 VAL A C 1
ATOM 734 O O . VAL A 1 94 ? -12.319 7.615 31.307 1.00 69.62 94 VAL A O 1
ATOM 737 N N . ASP A 1 95 ? -12.299 9.698 30.513 1.00 69.44 95 ASP A N 1
ATOM 738 C CA . ASP A 1 95 ? -13.076 10.306 31.593 1.00 69.44 95 ASP A CA 1
ATOM 739 C C . ASP A 1 95 ? -14.495 9.735 31.637 1.00 69.44 95 ASP A C 1
ATOM 741 O O . ASP A 1 95 ? -15.007 9.484 32.720 1.00 69.44 95 ASP A O 1
ATOM 745 N N . HIS A 1 96 ? -15.117 9.460 30.486 1.00 61.34 96 HIS A N 1
ATOM 746 C CA . HIS A 1 96 ? -16.414 8.785 30.415 1.00 61.34 96 HIS A CA 1
ATOM 747 C C . HIS A 1 96 ? -16.320 7.326 30.886 1.00 61.34 96 HIS A C 1
ATOM 749 O O . HIS A 1 96 ? -17.168 6.869 31.647 1.00 61.34 96 HIS A O 1
ATOM 755 N N . LEU A 1 97 ? -15.260 6.607 30.503 1.00 57.91 97 LEU A N 1
ATOM 756 C CA . LEU A 1 97 ? -14.987 5.243 30.970 1.00 57.91 97 LEU A CA 1
ATOM 757 C C . LEU A 1 97 ? -14.689 5.200 32.479 1.00 57.91 97 LEU A C 1
ATOM 759 O O . LEU A 1 97 ? -15.158 4.299 33.164 1.00 57.91 97 LEU A O 1
ATOM 763 N N . ILE A 1 98 ? -13.951 6.181 33.008 1.00 61.31 98 ILE A N 1
ATOM 764 C CA . ILE A 1 98 ? -13.631 6.314 34.436 1.00 61.31 98 ILE A CA 1
ATOM 765 C C . ILE A 1 98 ? -14.861 6.764 35.232 1.00 61.31 98 ILE A C 1
ATOM 767 O O . ILE A 1 98 ? -15.074 6.282 36.341 1.00 61.31 98 ILE A O 1
ATOM 771 N N . ALA A 1 99 ? -15.687 7.665 34.697 1.00 61.62 99 ALA A N 1
ATOM 772 C CA . ALA A 1 99 ? -16.925 8.104 35.340 1.00 61.62 99 ALA A CA 1
ATOM 773 C C . ALA A 1 99 ? -17.975 6.983 35.376 1.00 61.62 99 ALA A C 1
ATOM 775 O O . ALA A 1 99 ? -18.704 6.862 36.356 1.00 61.62 99 ALA A O 1
ATOM 776 N N . ASN A 1 100 ? -17.988 6.118 34.356 1.00 53.47 100 ASN A N 1
ATOM 777 C CA . ASN A 1 100 ? -18.843 4.933 34.277 1.00 53.47 100 ASN A CA 1
ATOM 778 C C . ASN A 1 100 ? -18.131 3.641 34.727 1.00 53.47 100 ASN A C 1
ATOM 780 O O . ASN A 1 100 ? -18.565 2.543 34.391 1.00 53.47 100 ASN A O 1
ATOM 784 N N . ARG A 1 101 ? -17.058 3.764 35.514 1.00 53.31 101 ARG A N 1
ATOM 785 C CA . ARG A 1 101 ? -16.225 2.681 36.074 1.00 53.31 101 ARG A CA 1
ATOM 786 C C . ARG A 1 101 ? -17.000 1.558 36.770 1.00 53.31 101 ARG A C 1
ATOM 788 O O . ARG A 1 101 ? -16.565 0.416 36.750 1.00 53.31 101 ARG A O 1
ATOM 795 N N . GLU A 1 102 ? -18.125 1.871 37.406 1.00 51.97 102 GLU A N 1
ATOM 796 C CA . GLU A 1 102 ? -18.962 0.879 38.106 1.00 51.97 102 GLU A CA 1
ATOM 797 C C . GLU A 1 102 ? -20.099 0.328 37.230 1.00 51.97 102 GLU A C 1
ATOM 799 O O . GLU A 1 102 ? -20.959 -0.416 37.696 1.00 51.97 102 GLU A O 1
ATOM 804 N N . ASN A 1 103 ? -20.131 0.704 35.954 1.00 63.38 103 ASN A N 1
ATOM 805 C CA . ASN A 1 103 ? -21.272 0.489 35.087 1.00 63.38 103 ASN A CA 1
ATOM 806 C C . ASN A 1 103 ? -21.045 -0.776 34.245 1.00 63.38 103 ASN A C 1
ATOM 808 O O . ASN A 1 103 ? -20.418 -0.738 33.183 1.00 63.38 103 ASN A O 1
ATOM 812 N N . GLU A 1 104 ? -21.564 -1.913 34.725 1.00 70.06 104 GLU A N 1
ATOM 813 C CA . GLU A 1 104 ? -21.533 -3.212 34.023 1.00 70.06 104 GLU A CA 1
ATOM 814 C C . GLU A 1 104 ? -21.972 -3.097 32.554 1.00 70.06 104 GLU A C 1
ATOM 816 O O . GLU A 1 104 ? -21.447 -3.808 31.699 1.00 70.06 104 GLU A O 1
ATOM 821 N N . ALA A 1 105 ? -22.871 -2.156 32.243 1.00 74.06 105 ALA A N 1
ATOM 822 C CA . ALA A 1 105 ? -23.333 -1.863 30.890 1.00 74.06 105 ALA A CA 1
ATOM 823 C C . ALA A 1 105 ? -22.197 -1.454 29.932 1.00 74.06 105 ALA A C 1
ATOM 825 O O . ALA A 1 105 ? -22.131 -1.956 28.810 1.00 74.06 105 ALA A O 1
ATOM 826 N N . VAL A 1 106 ? -21.258 -0.611 30.375 1.00 78.00 106 VAL A N 1
ATOM 827 C CA . VAL A 1 106 ? -20.128 -0.152 29.547 1.00 78.00 106 VAL A CA 1
ATOM 828 C C . VAL A 1 106 ? -19.166 -1.299 29.273 1.00 78.00 106 VAL A C 1
ATOM 830 O O . VAL A 1 106 ? -18.715 -1.493 28.143 1.00 78.00 106 VAL A O 1
ATOM 833 N N . ARG A 1 107 ? -18.876 -2.099 30.303 1.00 78.81 107 ARG A N 1
ATOM 834 C CA . ARG A 1 107 ? -18.017 -3.274 30.167 1.00 78.81 107 ARG A CA 1
ATOM 835 C C . ARG A 1 107 ? -18.639 -4.305 29.230 1.00 78.81 107 ARG A C 1
ATOM 837 O O . ARG A 1 107 ? -17.961 -4.765 28.316 1.00 78.81 107 ARG A O 1
ATOM 844 N N . ALA A 1 108 ? -19.926 -4.601 29.400 1.00 83.81 108 ALA A N 1
ATOM 845 C CA . ALA A 1 108 ? -20.662 -5.498 28.519 1.00 83.81 108 ALA A CA 1
ATOM 846 C C . ALA A 1 108 ? -20.675 -4.990 27.066 1.00 83.81 108 ALA A C 1
ATOM 848 O O . ALA A 1 108 ? -20.474 -5.777 26.140 1.00 83.81 108 ALA A O 1
ATOM 849 N N . ALA A 1 109 ? -20.831 -3.678 26.853 1.00 87.44 109 ALA A N 1
ATOM 850 C CA . ALA A 1 109 ? -20.786 -3.082 25.520 1.00 87.44 109 ALA A CA 1
ATOM 851 C C . ALA A 1 109 ? -19.398 -3.220 24.865 1.00 87.44 109 ALA A C 1
ATOM 853 O O . ALA A 1 109 ? -19.301 -3.616 23.701 1.00 87.44 109 ALA A O 1
ATOM 854 N N . LEU A 1 110 ? -18.311 -2.960 25.603 1.00 87.31 110 LEU A N 1
ATOM 855 C CA . LEU A 1 110 ? -16.939 -3.143 25.107 1.00 87.31 110 LEU A CA 1
ATOM 856 C C . LEU A 1 110 ? -16.601 -4.616 24.842 1.00 87.31 110 LEU A C 1
ATOM 858 O O . LEU A 1 110 ? -15.946 -4.924 23.844 1.00 87.31 110 LEU A O 1
ATOM 862 N N . GLU A 1 111 ? -17.048 -5.529 25.704 1.00 88.56 111 GLU A N 1
ATOM 863 C CA . GLU A 1 111 ? -16.894 -6.972 25.509 1.00 88.56 111 GLU A CA 1
ATOM 864 C C . GLU A 1 111 ? -17.656 -7.452 24.266 1.00 88.56 111 GLU A C 1
ATOM 866 O O . GLU A 1 111 ? -17.111 -8.235 23.487 1.00 88.56 111 GLU A O 1
ATOM 871 N N . GLU A 1 112 ? -18.864 -6.942 24.008 1.00 90.81 112 GLU A N 1
ATOM 872 C CA . GLU A 1 112 ? -19.635 -7.286 22.809 1.00 90.81 112 GLU A CA 1
ATOM 873 C C . GLU A 1 112 ? -18.986 -6.747 21.529 1.00 90.81 112 GLU A C 1
ATOM 875 O O . GLU A 1 112 ? -18.818 -7.502 20.562 1.00 90.81 112 GLU A O 1
ATOM 880 N N . VAL A 1 113 ? -18.548 -5.479 21.522 1.00 92.81 113 VAL A N 1
ATOM 881 C CA . VAL A 1 113 ? -17.743 -4.921 20.420 1.00 92.81 113 VAL A CA 1
ATOM 882 C C . VAL A 1 113 ? -16.532 -5.816 20.177 1.00 92.81 113 VAL A C 1
ATOM 884 O O . VAL A 1 113 ? -16.268 -6.236 19.044 1.00 92.81 113 VAL A O 1
ATOM 887 N N . GLY A 1 114 ? -15.821 -6.159 21.250 1.00 92.62 114 GLY A N 1
ATOM 888 C CA . GLY A 1 114 ? -14.612 -6.942 21.146 1.00 92.62 114 GLY A CA 1
ATOM 889 C C . GLY A 1 114 ? -14.843 -8.358 20.633 1.00 92.62 114 GLY A C 1
ATOM 890 O O . GLY A 1 114 ? -14.118 -8.834 19.757 1.00 92.62 114 GLY A O 1
ATOM 891 N N . ARG A 1 115 ? -15.915 -9.006 21.083 1.00 93.50 115 ARG A N 1
ATOM 892 C CA . ARG A 1 115 ? -16.332 -10.323 20.608 1.00 93.50 115 ARG A CA 1
ATOM 893 C C . ARG A 1 115 ? -16.620 -10.306 19.108 1.00 93.50 115 ARG A C 1
ATOM 895 O O . ARG A 1 115 ? -16.135 -11.188 18.399 1.00 93.50 115 ARG A O 1
ATOM 902 N N . ARG A 1 116 ? -17.363 -9.315 18.595 1.00 94.69 116 ARG A N 1
ATOM 903 C CA . ARG A 1 116 ? -17.681 -9.234 17.154 1.00 94.69 116 ARG A CA 1
ATOM 904 C C . ARG A 1 116 ? -16.432 -9.027 16.300 1.00 94.69 116 ARG A C 1
ATOM 906 O O . ARG A 1 116 ? -16.265 -9.721 15.296 1.00 94.69 116 ARG A O 1
ATOM 913 N N . VAL A 1 117 ? -15.531 -8.136 16.715 1.00 95.06 117 VAL A N 1
ATOM 914 C CA . VAL A 1 117 ? -14.275 -7.905 15.982 1.00 95.06 117 VAL A CA 1
ATOM 915 C C . VAL A 1 117 ? -13.353 -9.121 16.069 1.00 95.06 117 VAL A C 1
ATOM 917 O O . VAL A 1 117 ? -12.779 -9.523 15.062 1.00 95.06 117 VAL A O 1
ATOM 920 N N . HIS A 1 118 ? -13.272 -9.787 17.222 1.00 94.19 118 HIS A N 1
ATOM 921 C CA . HIS A 1 118 ? -12.500 -11.020 17.358 1.00 94.19 118 HIS A CA 1
ATOM 922 C C . HIS A 1 118 ? -13.031 -12.134 16.441 1.00 94.19 118 HIS A C 1
ATOM 924 O O . HIS A 1 118 ? -12.240 -12.865 15.836 1.00 94.19 118 HIS A O 1
ATOM 930 N N . VAL A 1 119 ? -14.354 -12.294 16.328 1.00 95.69 119 VAL A N 1
ATOM 931 C CA . VAL A 1 119 ? -14.961 -13.265 15.402 1.00 95.69 119 VAL A CA 1
ATOM 932 C C . VAL A 1 119 ? -14.545 -12.960 13.964 1.00 95.69 119 VAL A C 1
ATOM 934 O O . VAL A 1 119 ? -14.126 -13.875 13.255 1.00 95.69 119 VAL A O 1
ATOM 937 N N . TRP A 1 120 ? -14.574 -11.685 13.561 1.00 96.69 120 TRP A N 1
ATOM 938 C CA . TRP A 1 120 ? -14.078 -11.274 12.248 1.00 96.69 120 TRP A CA 1
ATOM 939 C C . TRP A 1 120 ? -12.587 -11.600 12.074 1.00 96.69 120 TRP A C 1
ATOM 941 O O . TRP A 1 120 ? -12.228 -12.221 11.076 1.00 96.69 120 TRP A O 1
ATOM 951 N N . CYS A 1 121 ? -11.728 -11.277 13.050 1.00 96.00 121 CYS A N 1
ATOM 952 C CA . CYS A 1 121 ? -10.291 -11.563 12.966 1.00 96.00 121 CYS A CA 1
ATOM 953 C C . CYS A 1 121 ? -10.016 -13.059 12.780 1.00 96.00 121 CYS A C 1
ATOM 955 O O . CYS A 1 121 ? -9.195 -13.434 11.954 1.00 96.00 121 CYS A O 1
ATOM 957 N N . ARG A 1 122 ? -10.718 -13.925 13.523 1.00 94.31 122 ARG A N 1
ATOM 958 C CA . ARG A 1 122 ? -10.565 -15.386 13.420 1.00 94.31 122 ARG A CA 1
ATOM 959 C C . ARG A 1 122 ? -10.979 -15.922 12.046 1.00 94.31 122 ARG A C 1
ATOM 961 O O . ARG A 1 122 ? -10.388 -16.878 11.563 1.00 94.31 122 ARG A O 1
ATOM 968 N N . ALA A 1 123 ? -12.000 -15.333 11.429 1.00 94.12 123 ALA A N 1
ATOM 969 C CA . ALA A 1 123 ? -12.459 -15.739 10.102 1.00 94.12 123 ALA A CA 1
ATOM 970 C C . ALA A 1 123 ? -11.548 -15.237 8.966 1.00 94.12 123 ALA A C 1
ATOM 972 O O . ALA A 1 123 ? -11.641 -15.740 7.851 1.00 94.12 123 ALA A O 1
ATOM 973 N N . ASN A 1 124 ? -10.678 -14.260 9.243 1.00 95.56 124 ASN A N 1
ATOM 974 C CA . ASN A 1 124 ? -9.900 -13.535 8.242 1.00 95.56 124 ASN A CA 1
ATOM 975 C C . ASN A 1 124 ? -8.396 -13.541 8.551 1.00 95.56 124 ASN A C 1
ATOM 977 O O . ASN A 1 124 ? -7.704 -12.582 8.237 1.00 95.56 124 ASN A O 1
ATOM 981 N N . GLU A 1 125 ? -7.871 -14.603 9.168 1.00 92.44 125 GLU A N 1
ATOM 982 C CA . GLU A 1 125 ? -6.436 -14.714 9.497 1.00 92.44 125 GLU A CA 1
ATOM 983 C C . GLU A 1 125 ? -5.540 -14.781 8.257 1.00 92.44 125 GLU A C 1
ATOM 985 O O . GLU A 1 125 ? -4.381 -14.388 8.309 1.00 92.44 125 GLU A O 1
ATOM 990 N N . SER A 1 126 ? -6.087 -15.242 7.135 1.00 90.31 126 SER A N 1
ATOM 991 C CA . SER A 1 126 ? -5.411 -15.296 5.843 1.00 90.31 126 SER A CA 1
ATOM 992 C C . SER A 1 126 ? -6.273 -14.661 4.762 1.00 90.31 126 SER A C 1
ATOM 994 O O . SER A 1 126 ? -7.489 -14.492 4.913 1.00 90.31 126 SER A O 1
ATOM 996 N N . ILE A 1 127 ? -5.628 -14.307 3.659 1.00 93.06 127 ILE A N 1
ATOM 997 C CA . ILE A 1 127 ? -6.293 -13.834 2.446 1.00 93.06 127 ILE A CA 1
ATOM 998 C C . ILE A 1 127 ? -6.106 -14.877 1.341 1.00 93.06 127 ILE A C 1
ATOM 1000 O O . ILE A 1 127 ? -5.190 -15.694 1.435 1.00 93.06 127 ILE A O 1
ATOM 1004 N N . PRO A 1 128 ? -6.949 -14.871 0.293 1.00 90.81 128 PRO A N 1
ATOM 1005 C CA . PRO A 1 128 ? -6.816 -15.815 -0.805 1.00 90.81 128 PRO A CA 1
ATOM 1006 C C . PRO A 1 128 ? -5.408 -15.805 -1.406 1.00 90.81 128 PRO A C 1
ATOM 1008 O O . PRO A 1 128 ? -4.903 -14.749 -1.807 1.00 90.81 128 PRO A O 1
ATOM 1011 N N . ASP A 1 129 ? -4.816 -16.994 -1.493 1.00 87.25 129 ASP A N 1
ATOM 1012 C CA . ASP A 1 129 ? -3.569 -17.207 -2.215 1.00 87.25 129 ASP A CA 1
ATOM 1013 C C . ASP A 1 129 ? -3.752 -16.872 -3.697 1.00 87.25 129 ASP A C 1
ATOM 1015 O O . ASP A 1 129 ? -4.824 -17.033 -4.290 1.00 87.25 129 ASP A O 1
ATOM 1019 N N . GLY A 1 130 ? -2.665 -16.449 -4.322 1.00 82.31 130 GLY A N 1
ATOM 1020 C CA . GLY A 1 130 ? -2.609 -16.234 -5.756 1.00 82.31 130 GLY A CA 1
ATOM 1021 C C . GLY A 1 130 ? -1.195 -15.897 -6.188 1.00 82.31 130 GLY A C 1
ATOM 1022 O O . GLY A 1 130 ? -0.380 -15.447 -5.387 1.00 82.31 130 GLY A O 1
ATOM 1023 N N . GLU A 1 131 ? -0.896 -16.066 -7.469 1.00 80.12 131 GLU A N 1
ATOM 1024 C CA . GLU A 1 131 ? 0.381 -15.616 -8.013 1.00 80.12 131 GLU A CA 1
ATOM 1025 C C . GLU A 1 131 ? 0.312 -14.099 -8.264 1.00 80.12 131 GLU A C 1
ATOM 1027 O O . GLU A 1 131 ? -0.539 -13.642 -9.033 1.00 80.12 131 GLU A O 1
ATOM 1032 N N . PRO A 1 132 ? 1.137 -13.276 -7.591 1.00 78.25 132 PRO A N 1
ATOM 1033 C CA . PRO A 1 132 ? 1.070 -11.836 -7.773 1.00 78.25 132 PRO A CA 1
ATOM 1034 C C . PRO A 1 132 ? 1.694 -11.452 -9.126 1.00 78.25 132 PRO A C 1
ATOM 1036 O O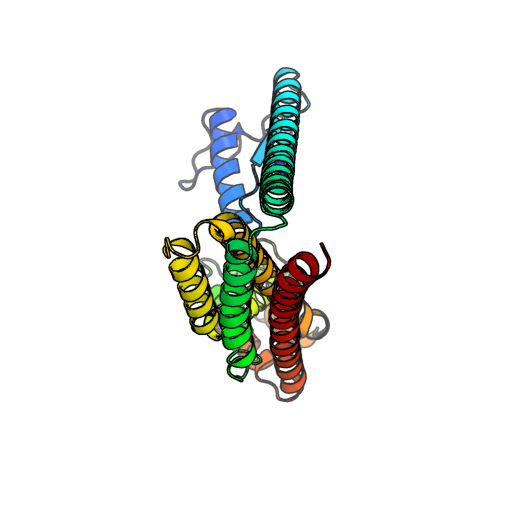 . PRO A 1 132 ? 2.913 -11.477 -9.296 1.00 78.25 132 PRO A O 1
ATOM 1039 N N . HIS A 1 133 ? 0.847 -11.066 -10.085 1.00 85.62 133 HIS A N 1
ATOM 1040 C CA . HIS A 1 133 ? 1.240 -10.532 -11.398 1.00 85.62 133 HIS A CA 1
ATOM 1041 C C . HIS A 1 133 ? 1.499 -9.023 -11.332 1.00 85.62 133 HIS A C 1
ATOM 1043 O O . HIS A 1 133 ? 0.831 -8.203 -11.975 1.00 85.62 133 HIS A O 1
ATOM 1049 N N . VAL A 1 134 ? 2.457 -8.635 -10.494 1.00 88.94 134 VAL A N 1
ATOM 1050 C CA . VAL A 1 134 ? 2.726 -7.227 -10.163 1.00 88.94 134 VAL A CA 1
ATOM 1051 C C . VAL A 1 134 ? 3.219 -6.429 -11.373 1.00 88.94 134 VAL A C 1
ATOM 1053 O O . VAL A 1 134 ? 2.961 -5.232 -11.492 1.00 88.94 134 VAL A O 1
ATOM 1056 N N . GLU A 1 135 ? 3.861 -7.102 -12.328 1.00 92.62 135 GLU A N 1
ATOM 1057 C CA . GLU A 1 135 ? 4.318 -6.543 -13.595 1.00 92.62 135 GLU A CA 1
ATOM 1058 C C . GLU A 1 135 ? 3.174 -6.106 -14.510 1.00 92.62 135 GLU A C 1
ATOM 1060 O O . GLU A 1 135 ? 3.369 -5.239 -15.361 1.00 92.62 135 GLU A O 1
ATOM 1065 N N . GLN A 1 136 ? 1.963 -6.639 -14.335 1.00 91.56 136 GLN A N 1
ATOM 1066 C CA . GLN A 1 136 ? 0.861 -6.361 -15.250 1.00 91.56 136 GLN A CA 1
ATOM 1067 C C . GLN A 1 136 ? 0.499 -4.871 -15.278 1.00 91.56 136 GLN A C 1
ATOM 1069 O O . GLN A 1 136 ? 0.160 -4.334 -16.333 1.00 91.56 136 GLN A O 1
ATOM 1074 N N . ALA A 1 137 ? 0.591 -4.177 -14.140 1.00 90.38 137 ALA A N 1
ATOM 1075 C CA . ALA A 1 137 ? 0.367 -2.735 -14.087 1.00 90.38 137 ALA A CA 1
ATOM 1076 C C . ALA A 1 137 ? 1.435 -1.958 -14.874 1.00 90.38 137 ALA A C 1
ATOM 1078 O O . ALA A 1 137 ? 1.100 -1.062 -15.650 1.00 90.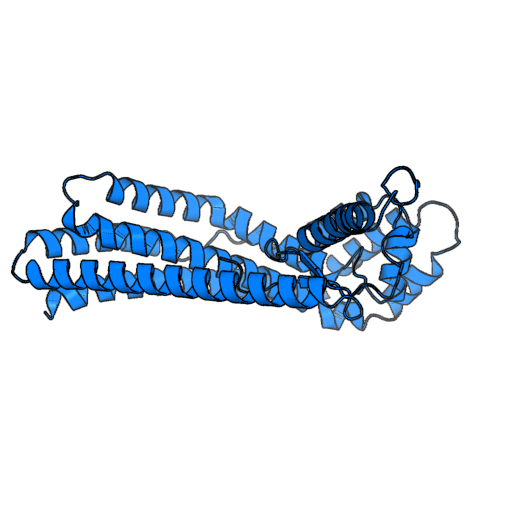38 137 ALA A O 1
ATOM 1079 N N . LEU A 1 138 ? 2.705 -2.348 -14.746 1.00 93.69 138 LEU A N 1
ATOM 1080 C CA . LEU A 1 138 ? 3.803 -1.783 -15.526 1.00 93.69 138 LEU A CA 1
ATOM 1081 C C . LEU A 1 138 ? 3.585 -1.993 -17.035 1.00 93.69 138 LEU A C 1
ATOM 1083 O O . LEU A 1 138 ? 3.706 -1.043 -17.808 1.00 93.69 138 LEU A O 1
ATOM 1087 N N . LEU A 1 139 ? 3.220 -3.207 -17.457 1.00 95.19 139 LEU A N 1
ATOM 1088 C CA . LEU A 1 139 ? 2.991 -3.540 -18.868 1.00 95.19 139 LEU A CA 1
ATOM 1089 C C . LEU A 1 139 ? 1.818 -2.755 -19.472 1.00 95.19 139 LEU A C 1
ATOM 1091 O O . LEU A 1 139 ? 1.922 -2.263 -20.596 1.00 95.19 139 LEU A O 1
ATOM 1095 N N . VAL A 1 140 ? 0.728 -2.583 -18.720 1.00 91.19 140 VAL A N 1
ATOM 1096 C CA . VAL A 1 140 ? -0.402 -1.732 -19.131 1.00 91.19 140 VAL A CA 1
ATOM 1097 C C . VAL A 1 140 ? 0.036 -0.271 -19.255 1.00 91.19 140 VAL A C 1
ATOM 1099 O O . VAL A 1 140 ? -0.290 0.387 -20.244 1.00 91.19 140 VAL A O 1
ATOM 1102 N N . ASN A 1 141 ? 0.832 0.236 -18.310 1.00 88.25 141 ASN A N 1
ATOM 1103 C CA . ASN A 1 141 ? 1.340 1.606 -18.380 1.00 88.25 141 ASN A CA 1
ATOM 1104 C C . ASN A 1 141 ? 2.257 1.808 -19.602 1.00 88.25 141 ASN A C 1
ATOM 1106 O O . ASN A 1 141 ? 2.202 2.864 -20.232 1.00 88.25 141 ASN A O 1
ATOM 1110 N N . MET A 1 142 ? 3.051 0.800 -19.996 1.00 91.44 142 MET A N 1
ATOM 1111 C CA . MET A 1 142 ? 3.834 0.845 -21.242 1.00 91.44 142 MET A CA 1
ATOM 1112 C C . MET A 1 142 ? 2.940 1.020 -22.472 1.00 91.44 142 MET A C 1
ATOM 1114 O O . MET A 1 142 ? 3.254 1.841 -23.340 1.00 91.44 142 MET A O 1
ATOM 1118 N N . ASP A 1 143 ? 1.824 0.290 -22.550 1.00 87.62 143 ASP A N 1
ATOM 1119 C CA . ASP A 1 143 ? 0.871 0.398 -23.662 1.00 87.62 143 ASP A CA 1
ATOM 1120 C C . ASP A 1 143 ? 0.289 1.808 -23.762 1.00 87.62 143 ASP A C 1
ATOM 1122 O O . ASP A 1 143 ? 0.238 2.386 -24.850 1.00 87.62 143 ASP A O 1
ATOM 1126 N N . GLN A 1 144 ? -0.041 2.407 -22.621 1.00 84.88 144 GLN A N 1
ATOM 1127 C CA . GLN A 1 144 ? -0.695 3.712 -22.536 1.00 84.88 144 GLN A CA 1
ATOM 1128 C C . GLN A 1 144 ? 0.232 4.911 -22.798 1.00 84.88 144 GLN A C 1
ATOM 1130 O O . GLN A 1 144 ? -0.246 6.031 -22.985 1.00 84.88 144 GLN A O 1
ATOM 1135 N N . LEU A 1 145 ? 1.556 4.720 -22.865 1.00 80.25 145 LEU A N 1
ATOM 1136 C CA . LEU A 1 145 ? 2.487 5.818 -23.150 1.00 80.25 145 LEU A CA 1
ATOM 1137 C C . LEU A 1 145 ? 2.214 6.464 -24.516 1.00 80.25 145 LEU A C 1
ATOM 1139 O O . LEU A 1 145 ? 2.356 5.827 -25.559 1.00 80.25 145 LEU A O 1
ATOM 1143 N N . ARG A 1 146 ? 1.940 7.769 -24.537 1.00 76.88 146 ARG A N 1
ATOM 1144 C CA . ARG A 1 146 ? 1.715 8.509 -25.791 1.00 76.88 146 ARG A CA 1
ATOM 1145 C C . ARG A 1 146 ? 2.925 8.491 -26.732 1.00 76.88 146 ARG A C 1
ATOM 1147 O O . ARG A 1 146 ? 2.756 8.407 -27.944 1.00 76.88 146 ARG A O 1
ATOM 1154 N N . TYR A 1 147 ? 4.142 8.553 -26.187 1.00 78.56 147 TYR A N 1
ATOM 1155 C CA . TYR A 1 147 ? 5.371 8.680 -26.972 1.00 78.56 147 TYR A CA 1
ATOM 1156 C C . TYR A 1 147 ? 6.387 7.587 -26.634 1.00 78.56 147 TYR A C 1
ATOM 1158 O O . TYR A 1 147 ? 6.719 7.360 -25.470 1.00 78.56 147 TYR A O 1
ATOM 1166 N N . ALA A 1 148 ? 6.952 6.951 -27.665 1.00 80.31 148 ALA A N 1
ATOM 1167 C CA . ALA A 1 148 ? 8.018 5.954 -27.519 1.00 80.31 148 ALA A CA 1
ATOM 1168 C C . ALA A 1 148 ? 9.304 6.539 -26.900 1.00 80.31 148 ALA A C 1
ATOM 1170 O O . ALA A 1 148 ? 10.056 5.831 -26.232 1.00 80.31 148 ALA A O 1
ATOM 1171 N N . SER A 1 149 ? 9.541 7.842 -27.080 1.00 75.25 149 SER A N 1
ATOM 1172 C CA . SER A 1 149 ? 10.666 8.565 -26.480 1.00 75.25 149 SER A CA 1
ATOM 1173 C C . SER A 1 149 ? 10.620 8.577 -24.948 1.00 75.25 149 SER A C 1
ATOM 1175 O O . SER A 1 149 ? 11.678 8.524 -24.324 1.00 75.25 149 SER A O 1
ATOM 1177 N N . SER A 1 150 ? 9.430 8.574 -24.335 1.00 78.81 150 SER A N 1
ATOM 1178 C CA . SER A 1 150 ? 9.278 8.480 -22.876 1.00 78.81 150 SER A CA 1
ATOM 1179 C C . SER A 1 150 ? 9.770 7.133 -22.347 1.00 78.81 150 SER A C 1
ATOM 1181 O O . SER A 1 150 ? 10.522 7.087 -21.375 1.00 78.81 150 SER A O 1
ATOM 1183 N N . LEU A 1 151 ? 9.418 6.042 -23.038 1.00 84.88 151 LEU A N 1
ATOM 1184 C CA . LEU A 1 151 ? 9.905 4.703 -22.707 1.00 84.88 151 LEU A CA 1
ATOM 1185 C C . LEU A 1 151 ? 11.423 4.606 -22.895 1.00 84.88 151 LEU A C 1
ATOM 1187 O O . LEU A 1 151 ? 12.119 4.088 -22.027 1.00 84.88 151 LEU A O 1
ATOM 1191 N N . ARG A 1 152 ? 11.956 5.175 -23.984 1.00 85.69 152 ARG A N 1
ATOM 1192 C CA . ARG A 1 152 ? 13.404 5.231 -24.235 1.00 85.69 152 ARG A CA 1
ATOM 1193 C C . ARG A 1 152 ? 14.153 5.975 -23.127 1.00 85.69 152 ARG A C 1
ATOM 1195 O O . ARG A 1 152 ? 15.221 5.541 -22.705 1.00 85.69 152 ARG A O 1
ATOM 1202 N N . ALA A 1 153 ? 13.609 7.097 -22.653 1.00 73.56 153 ALA A N 1
ATOM 1203 C CA . ALA A 1 153 ? 14.214 7.873 -21.573 1.00 73.56 153 ALA A CA 1
ATOM 1204 C C . ALA A 1 153 ? 14.324 7.061 -20.273 1.00 73.56 153 ALA A C 1
ATOM 1206 O O . ALA A 1 153 ? 15.348 7.161 -19.595 1.00 73.56 153 ALA A O 1
ATOM 1207 N N . SER A 1 154 ? 13.313 6.240 -19.981 1.00 83.25 154 SER A N 1
ATOM 1208 C CA . SER A 1 154 ? 13.320 5.284 -18.872 1.00 83.25 154 SER A CA 1
ATOM 1209 C C . SER A 1 154 ? 14.336 4.158 -19.093 1.00 83.25 154 SER A C 1
ATOM 1211 O O . SER A 1 154 ? 15.204 3.941 -18.254 1.00 83.25 154 SER A O 1
ATOM 1213 N N . VAL A 1 155 ? 14.353 3.527 -20.272 1.00 89.69 155 VAL A N 1
ATOM 1214 C CA . VAL A 1 155 ? 15.335 2.484 -20.640 1.00 89.69 155 VAL A CA 1
ATOM 1215 C C . VAL A 1 155 ? 16.785 2.961 -20.502 1.00 89.69 155 VAL A C 1
ATOM 1217 O O . VAL A 1 155 ? 17.630 2.249 -19.958 1.00 89.69 155 VAL A O 1
ATOM 1220 N N . ASN A 1 156 ? 17.091 4.182 -20.949 1.00 81.81 156 ASN A N 1
ATOM 1221 C CA . ASN A 1 156 ? 18.433 4.762 -20.826 1.00 81.81 156 ASN A CA 1
ATOM 1222 C C . ASN A 1 156 ? 18.865 4.955 -19.365 1.00 81.81 156 ASN A C 1
ATOM 1224 O O . ASN A 1 156 ? 20.059 4.960 -19.082 1.00 81.81 156 ASN A O 1
ATOM 1228 N N . ARG A 1 157 ? 17.900 5.087 -18.452 1.00 85.06 157 ARG A N 1
ATOM 1229 C CA . ARG A 1 157 ? 18.095 5.226 -17.003 1.00 85.06 157 ARG A CA 1
ATOM 1230 C C . ARG A 1 157 ? 17.780 3.938 -16.251 1.00 85.06 157 ARG A C 1
ATOM 1232 O O . ARG A 1 157 ? 17.537 3.965 -15.053 1.00 85.06 157 ARG A O 1
ATOM 1239 N N . ARG A 1 158 ? 17.770 2.803 -16.956 1.00 89.56 158 ARG A N 1
ATOM 1240 C CA . ARG A 1 158 ? 17.488 1.484 -16.377 1.00 89.56 158 ARG A CA 1
ATOM 1241 C C . ARG A 1 158 ? 16.179 1.454 -15.582 1.00 89.56 158 ARG A C 1
ATOM 1243 O O . ARG A 1 158 ? 16.127 0.900 -14.494 1.00 89.56 158 ARG A O 1
ATOM 1250 N N . GLY A 1 159 ? 15.135 2.080 -16.114 1.00 84.56 159 GLY A N 1
ATOM 1251 C CA . GLY A 1 159 ? 13.801 2.088 -15.519 1.00 84.56 159 GLY A CA 1
ATOM 1252 C C . GLY A 1 159 ? 13.539 3.218 -14.523 1.00 84.56 159 GLY A C 1
ATOM 1253 O O . GLY A 1 159 ? 12.387 3.404 -14.153 1.00 84.56 159 GLY A O 1
ATOM 1254 N N . ASP A 1 160 ? 14.558 3.984 -14.124 1.00 80.62 160 ASP A N 1
ATOM 1255 C CA . ASP A 1 160 ? 14.452 5.085 -13.158 1.00 80.62 160 ASP A CA 1
ATOM 1256 C C . ASP A 1 160 ? 14.242 6.426 -13.883 1.00 80.62 160 ASP A C 1
ATOM 1258 O O . ASP A 1 160 ? 15.174 7.168 -14.218 1.00 80.62 160 ASP A O 1
ATOM 1262 N N . TRP A 1 161 ? 12.990 6.703 -14.244 1.00 74.69 161 TRP A N 1
ATOM 1263 C CA . TRP A 1 161 ? 12.621 7.967 -14.867 1.00 74.69 161 TRP A CA 1
ATOM 1264 C C . TRP A 1 161 ? 11.288 8.474 -14.347 1.00 74.69 161 TRP A C 1
ATOM 1266 O O . TRP A 1 161 ? 10.266 7.825 -14.521 1.00 74.69 161 TRP A O 1
ATOM 1276 N N . TYR A 1 162 ? 11.275 9.699 -13.823 1.00 67.75 162 TYR A N 1
ATOM 1277 C CA . TYR A 1 162 ? 10.116 10.266 -13.125 1.00 67.75 162 TYR A CA 1
ATOM 1278 C C . TYR A 1 162 ? 8.807 10.308 -13.938 1.00 67.75 162 TYR A C 1
ATOM 1280 O O . TYR A 1 162 ? 7.732 10.371 -13.346 1.00 67.75 162 TYR A O 1
ATOM 1288 N N . ASN A 1 163 ? 8.871 10.300 -15.279 1.00 66.69 163 ASN A N 1
ATOM 1289 C CA . ASN A 1 163 ? 7.681 10.253 -16.144 1.00 66.69 163 ASN A CA 1
ATOM 1290 C C . ASN A 1 163 ? 7.210 8.827 -16.467 1.00 66.69 163 ASN A C 1
ATOM 1292 O O . ASN A 1 163 ? 6.089 8.654 -16.939 1.00 66.69 163 ASN A O 1
ATOM 1296 N N . PHE A 1 164 ? 8.079 7.829 -16.313 1.00 78.88 164 PHE A N 1
ATOM 1297 C CA . PHE A 1 164 ? 7.770 6.422 -16.537 1.00 78.88 164 PHE A CA 1
ATOM 1298 C C . PHE A 1 164 ? 8.767 5.550 -15.767 1.00 78.88 164 PHE A C 1
ATOM 1300 O O . PHE A 1 164 ? 9.828 5.195 -16.291 1.00 78.88 164 PHE A O 1
ATOM 1307 N N . ASP A 1 165 ? 8.424 5.252 -14.519 1.00 86.00 165 ASP A N 1
ATOM 1308 C CA . ASP A 1 165 ? 9.273 4.521 -13.586 1.00 86.00 165 ASP A CA 1
ATOM 1309 C C . ASP A 1 165 ? 8.839 3.049 -13.510 1.00 86.00 165 ASP A C 1
ATOM 1311 O O . ASP A 1 165 ? 7.665 2.736 -13.289 1.00 86.00 165 ASP A O 1
ATOM 1315 N N . TYR A 1 166 ? 9.786 2.139 -13.740 1.00 92.75 166 TYR A N 1
ATOM 1316 C CA . TYR A 1 166 ? 9.523 0.699 -13.712 1.00 92.75 166 TYR A CA 1
ATOM 1317 C C . TYR A 1 166 ? 9.183 0.218 -12.303 1.00 92.75 166 TYR A C 1
ATOM 1319 O O . TYR A 1 166 ? 8.250 -0.564 -12.133 1.00 92.75 166 TYR A O 1
ATOM 1327 N N . TRP A 1 167 ? 9.929 0.690 -11.308 1.00 90.88 167 TRP A N 1
ATOM 1328 C CA . TRP A 1 167 ? 9.815 0.289 -9.909 1.00 90.88 167 TRP A CA 1
ATOM 1329 C C . TRP A 1 167 ? 8.460 0.703 -9.371 1.00 90.88 167 TRP A C 1
ATOM 1331 O O . TRP A 1 167 ? 7.726 -0.142 -8.868 1.00 90.88 167 TRP A O 1
ATOM 1341 N N . HIS A 1 168 ? 8.077 1.956 -9.610 1.00 87.56 168 HIS A N 1
ATOM 1342 C CA . HIS A 1 168 ? 6.753 2.468 -9.273 1.00 87.56 168 HIS A CA 1
ATOM 1343 C C . HIS A 1 168 ? 5.634 1.627 -9.899 1.00 87.56 168 HIS A C 1
ATOM 1345 O O . HIS A 1 168 ? 4.675 1.274 -9.216 1.00 87.56 168 HIS A O 1
ATOM 1351 N N . GLY A 1 169 ? 5.774 1.236 -11.171 1.00 89.56 169 GLY A N 1
ATOM 1352 C CA . GLY A 1 169 ? 4.809 0.363 -11.842 1.00 89.56 169 GLY A CA 1
ATOM 1353 C C . GLY A 1 169 ? 4.637 -0.997 -11.154 1.00 89.56 169 GLY A C 1
ATOM 1354 O O . GLY A 1 169 ? 3.508 -1.469 -11.011 1.00 89.56 169 GLY A O 1
ATOM 1355 N N . LEU A 1 170 ? 5.734 -1.601 -10.687 1.00 92.56 170 LEU A N 1
ATOM 1356 C CA . LEU A 1 170 ? 5.722 -2.867 -9.940 1.00 92.56 170 LEU A CA 1
ATOM 1357 C C . LEU A 1 170 ? 5.130 -2.704 -8.537 1.00 92.56 170 LEU A C 1
ATOM 1359 O O . LEU A 1 170 ? 4.321 -3.527 -8.097 1.00 92.56 170 LEU A O 1
ATOM 1363 N N . GLY A 1 171 ? 5.481 -1.617 -7.851 1.00 91.50 171 GLY A N 1
ATOM 1364 C CA . GLY A 1 171 ? 4.892 -1.255 -6.569 1.00 91.50 171 GLY A CA 1
ATOM 1365 C C . GLY A 1 171 ? 3.388 -1.085 -6.669 1.00 91.50 171 GLY A C 1
ATOM 1366 O O . GLY A 1 171 ? 2.622 -1.712 -5.937 1.00 91.50 171 GLY A O 1
ATOM 1367 N N . TYR A 1 172 ? 2.950 -0.261 -7.617 1.00 92.00 172 TYR A N 1
ATOM 1368 C CA . TYR A 1 172 ? 1.540 -0.000 -7.859 1.00 92.00 172 TYR A CA 1
ATOM 1369 C C . TYR A 1 172 ? 0.776 -1.282 -8.214 1.00 92.00 172 TYR A C 1
ATOM 1371 O O . TYR A 1 172 ? -0.317 -1.503 -7.690 1.00 92.00 172 TYR A O 1
ATOM 1379 N N . GLY A 1 173 ? 1.359 -2.160 -9.038 1.00 91.25 173 GLY A N 1
ATOM 1380 C CA . GLY A 1 173 ? 0.798 -3.483 -9.317 1.00 91.25 173 GLY A CA 1
ATOM 1381 C C . GLY A 1 173 ? 0.616 -4.322 -8.052 1.00 91.25 173 GLY A C 1
ATOM 1382 O O . GLY A 1 173 ? -0.477 -4.828 -7.813 1.00 91.25 173 GLY A O 1
ATOM 1383 N N . SER A 1 174 ? 1.636 -4.378 -7.194 1.00 93.31 174 SER A N 1
ATOM 1384 C CA . SER A 1 174 ? 1.591 -5.107 -5.915 1.00 93.31 174 SER A CA 1
ATOM 1385 C C . SER A 1 174 ? 0.502 -4.574 -4.985 1.00 93.31 174 SER A C 1
ATOM 1387 O O . SER A 1 174 ? -0.284 -5.337 -4.423 1.00 93.31 174 SER A O 1
ATOM 1389 N N . ARG A 1 175 ? 0.392 -3.247 -4.867 1.00 94.25 175 ARG A N 1
ATOM 1390 C CA . ARG A 1 175 ? -0.672 -2.600 -4.094 1.00 94.25 175 ARG A CA 1
ATOM 1391 C C . ARG A 1 175 ? -2.056 -2.921 -4.650 1.00 94.25 175 ARG A C 1
ATOM 1393 O O . ARG A 1 175 ? -2.980 -3.169 -3.879 1.00 94.25 175 ARG A O 1
ATOM 1400 N N . ARG A 1 176 ? -2.220 -2.894 -5.973 1.00 93.38 176 ARG A N 1
ATOM 1401 C CA . ARG A 1 176 ? -3.500 -3.193 -6.624 1.00 93.38 176 ARG A CA 1
ATOM 1402 C C . ARG A 1 176 ? -3.945 -4.627 -6.336 1.00 93.38 176 ARG A C 1
ATOM 1404 O O . ARG A 1 176 ? -5.112 -4.825 -6.016 1.00 93.38 176 ARG A O 1
ATOM 1411 N N . GLU A 1 177 ? -3.023 -5.586 -6.387 1.00 92.00 177 GLU A N 1
ATOM 1412 C CA . GLU A 1 177 ? -3.285 -6.976 -5.991 1.00 92.00 177 GLU A CA 1
ATOM 1413 C C . GLU A 1 177 ? -3.702 -7.071 -4.515 1.00 92.00 177 GLU A C 1
ATOM 1415 O O . GLU A 1 177 ? -4.728 -7.673 -4.202 1.00 92.00 177 GLU A O 1
ATOM 1420 N N . ALA A 1 178 ? -2.982 -6.404 -3.607 1.00 94.19 178 ALA A N 1
ATOM 1421 C CA . ALA A 1 178 ? -3.322 -6.387 -2.181 1.00 94.19 178 ALA A CA 1
ATOM 1422 C C . ALA A 1 178 ? -4.726 -5.828 -1.912 1.00 94.19 178 ALA A C 1
ATOM 1424 O O . ALA A 1 178 ? -5.492 -6.401 -1.136 1.00 94.19 178 ALA A O 1
ATOM 1425 N N . VAL A 1 179 ? -5.092 -4.731 -2.580 1.00 94.12 179 VAL A N 1
ATOM 1426 C CA . VAL A 1 179 ? -6.436 -4.145 -2.485 1.00 94.12 179 VAL A CA 1
ATOM 1427 C C . VAL A 1 179 ? -7.480 -5.122 -3.015 1.00 94.12 179 VAL A C 1
ATOM 1429 O O . VAL A 1 179 ? -8.479 -5.359 -2.345 1.00 94.12 179 VAL A O 1
ATOM 1432 N N . ALA A 1 180 ? -7.251 -5.718 -4.188 1.00 92.88 180 ALA A N 1
ATOM 1433 C CA . ALA A 1 180 ? -8.201 -6.643 -4.798 1.00 92.88 180 ALA A CA 1
ATOM 1434 C C . ALA A 1 180 ? -8.457 -7.874 -3.914 1.00 92.88 180 ALA A C 1
ATOM 1436 O O . ALA A 1 180 ? -9.606 -8.272 -3.730 1.00 92.88 180 ALA A O 1
ATOM 1437 N N . ARG A 1 181 ? -7.403 -8.439 -3.315 1.00 92.94 181 ARG A N 1
ATOM 1438 C CA . ARG A 1 181 ? -7.497 -9.649 -2.485 1.00 92.94 181 ARG A CA 1
ATOM 1439 C C . ARG A 1 181 ? -8.087 -9.422 -1.100 1.00 92.94 181 ARG A C 1
ATOM 1441 O O . ARG A 1 181 ? -8.655 -10.354 -0.539 1.00 92.94 181 ARG A O 1
ATOM 1448 N N . THR A 1 182 ? -7.960 -8.210 -0.561 1.00 95.88 182 THR A N 1
ATOM 1449 C CA . THR A 1 182 ? -8.482 -7.854 0.771 1.00 95.88 182 THR A CA 1
ATOM 1450 C C . THR A 1 182 ? -9.813 -7.100 0.723 1.00 95.88 182 THR A C 1
ATOM 1452 O O . THR A 1 182 ? -10.426 -6.875 1.766 1.00 95.88 182 THR A O 1
ATOM 1455 N N . ALA A 1 183 ? -10.296 -6.717 -0.467 1.00 94.38 183 ALA A N 1
ATOM 1456 C CA . ALA A 1 183 ? -11.483 -5.877 -0.637 1.00 94.38 183 ALA A CA 1
ATOM 1457 C C . ALA A 1 183 ? -12.714 -6.413 0.105 1.00 94.38 183 ALA A C 1
ATOM 1459 O O . ALA A 1 183 ? -13.412 -5.649 0.774 1.00 94.38 183 ALA A O 1
ATOM 1460 N N . LYS A 1 184 ? -12.964 -7.725 0.014 1.00 95.62 184 LYS A N 1
ATOM 1461 C CA . LYS A 1 184 ? -14.101 -8.372 0.676 1.00 95.62 184 LYS A CA 1
ATOM 1462 C C . LYS A 1 184 ? -13.975 -8.289 2.198 1.00 95.62 184 LYS A C 1
ATOM 1464 O O . LYS A 1 184 ? -14.887 -7.807 2.859 1.00 95.62 184 LYS A O 1
ATOM 1469 N N . GLN A 1 185 ? -12.835 -8.702 2.740 1.00 96.38 185 GLN A N 1
ATOM 1470 C CA . GLN A 1 185 ? -12.571 -8.753 4.176 1.00 96.38 185 GLN A CA 1
ATOM 1471 C C . GLN A 1 185 ? -12.639 -7.354 4.796 1.00 96.38 185 GLN A C 1
ATOM 1473 O O . GLN A 1 185 ? -13.268 -7.156 5.835 1.00 96.38 185 GLN A O 1
ATOM 1478 N N . VAL A 1 186 ? -12.048 -6.359 4.127 1.00 95.88 186 VAL A N 1
ATOM 1479 C CA . VAL A 1 186 ? -12.087 -4.957 4.563 1.00 95.88 186 VAL A CA 1
ATOM 1480 C C . VAL A 1 186 ? -13.513 -4.407 4.530 1.00 95.88 186 VAL A C 1
ATOM 1482 O O . VAL A 1 186 ? -13.917 -3.712 5.463 1.00 95.88 186 VAL A O 1
ATOM 1485 N N . ALA A 1 187 ? -14.295 -4.717 3.492 1.00 96.25 187 ALA A N 1
ATOM 1486 C CA . ALA A 1 187 ? -15.696 -4.309 3.421 1.00 96.25 187 ALA A CA 1
ATOM 1487 C C . ALA A 1 187 ? -16.532 -4.940 4.547 1.00 96.25 187 ALA A C 1
ATOM 1489 O O . ALA A 1 187 ? -17.319 -4.243 5.186 1.00 96.25 187 ALA A O 1
ATOM 1490 N N . GLU A 1 188 ? -16.320 -6.225 4.837 1.00 96.94 188 GLU A N 1
ATOM 1491 C CA . GLU A 1 188 ? -16.983 -6.933 5.936 1.00 96.94 188 GLU A CA 1
ATOM 1492 C C . GLU A 1 188 ? -16.635 -6.327 7.301 1.00 96.94 188 GLU A C 1
ATOM 1494 O O . GLU A 1 188 ? -17.536 -6.079 8.101 1.00 96.94 188 GLU A O 1
ATOM 1499 N N . LEU A 1 189 ? -15.363 -6.002 7.561 1.00 96.75 189 LEU A N 1
ATOM 1500 C CA . LEU A 1 189 ? -14.958 -5.345 8.809 1.00 96.75 189 LEU A CA 1
ATOM 1501 C C . LEU A 1 189 ? -15.617 -3.975 8.969 1.00 96.75 189 LEU A C 1
ATOM 1503 O O . LEU A 1 189 ? -16.144 -3.654 10.033 1.00 96.75 189 LEU A O 1
ATOM 1507 N N . LYS A 1 190 ? -15.619 -3.170 7.901 1.00 96.12 190 LYS A N 1
ATOM 1508 C CA . LYS A 1 190 ? -16.280 -1.860 7.905 1.00 96.12 190 LYS A CA 1
ATOM 1509 C C . LYS A 1 190 ? -17.777 -1.989 8.170 1.00 96.12 190 LYS A C 1
ATOM 1511 O O . LYS A 1 190 ? -18.320 -1.178 8.912 1.00 96.12 190 LYS A O 1
ATOM 1516 N N . ALA A 1 191 ? -18.431 -3.010 7.619 1.00 96.75 191 ALA A N 1
ATOM 1517 C CA . ALA A 1 191 ? -19.835 -3.287 7.901 1.00 96.75 191 ALA A CA 1
ATOM 1518 C C . ALA A 1 191 ? -20.061 -3.680 9.372 1.00 96.75 191 ALA A C 1
ATOM 1520 O O . ALA A 1 191 ? -20.986 -3.167 9.995 1.00 96.75 191 ALA A O 1
ATOM 1521 N N . VAL A 1 192 ? -19.198 -4.524 9.955 1.00 96.31 192 VAL A N 1
ATOM 1522 C CA . VAL A 1 192 ? -19.258 -4.880 11.386 1.00 96.31 192 VAL A CA 1
ATOM 1523 C C . VAL A 1 192 ? -19.148 -3.634 12.264 1.00 96.31 192 VAL A C 1
ATOM 1525 O O . VAL A 1 192 ? -19.981 -3.435 13.145 1.00 96.31 192 VAL A O 1
ATOM 1528 N N . LEU A 1 193 ? -18.154 -2.782 12.010 1.00 96.31 193 LEU A N 1
ATOM 1529 C CA . LEU A 1 193 ? -17.930 -1.560 12.786 1.00 96.31 193 LEU A CA 1
ATOM 1530 C C . LEU A 1 193 ? -19.067 -0.553 12.616 1.00 96.31 193 LEU A C 1
ATOM 1532 O O . LEU A 1 193 ? -19.515 0.031 13.598 1.00 96.31 193 LEU A O 1
ATOM 1536 N N . LYS A 1 194 ? -19.584 -0.406 11.395 1.00 96.25 194 LYS A N 1
ATOM 1537 C CA . LYS A 1 194 ? -20.744 0.442 11.126 1.00 96.25 194 LYS A CA 1
ATOM 1538 C C . LYS A 1 194 ? -21.968 -0.024 11.918 1.00 96.25 194 LYS A C 1
ATOM 1540 O O . LYS A 1 194 ? -22.567 0.778 12.624 1.00 96.25 194 LYS A O 1
ATOM 1545 N N . ASN A 1 195 ? -22.287 -1.317 11.869 1.00 96.00 195 ASN A N 1
ATOM 1546 C CA . ASN A 1 195 ? -23.421 -1.868 12.611 1.00 96.00 195 ASN A CA 1
ATOM 1547 C C . ASN A 1 195 ? -23.262 -1.669 14.126 1.00 96.00 195 ASN A C 1
ATOM 1549 O O . ASN A 1 195 ? -24.239 -1.395 14.806 1.00 96.00 195 ASN A O 1
ATOM 1553 N N . LEU A 1 196 ? -22.040 -1.784 14.656 1.00 95.00 196 LEU A N 1
ATOM 1554 C CA . LEU A 1 196 ? -21.754 -1.509 16.068 1.00 95.00 196 LEU A CA 1
ATOM 1555 C C . LEU A 1 196 ? -21.937 -0.026 16.429 1.00 95.00 196 LEU A C 1
ATOM 1557 O O . LEU A 1 196 ? -22.362 0.274 17.537 1.00 95.00 196 LEU A O 1
ATOM 1561 N N . SER A 1 197 ? -21.628 0.896 15.511 1.00 93.31 197 SER A N 1
ATOM 1562 C CA . SER A 1 197 ? -21.824 2.339 15.722 1.00 93.31 197 SER A C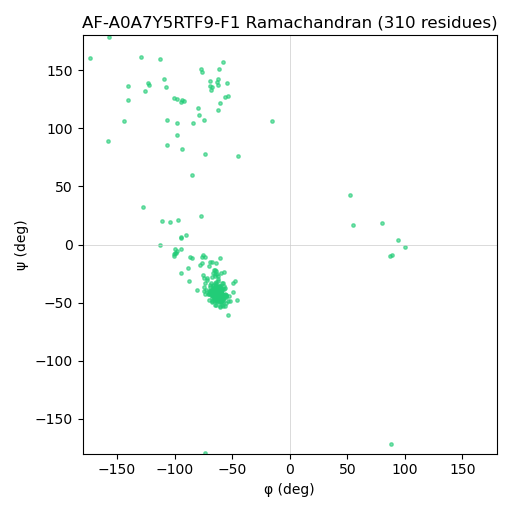A 1
ATOM 1563 C C . SER A 1 197 ? -23.272 2.810 15.568 1.00 93.31 197 SER A C 1
ATOM 1565 O O . SER A 1 197 ? -23.598 3.903 16.011 1.00 93.31 197 SER A O 1
ATOM 1567 N N . GLU A 1 198 ? -24.127 2.013 14.924 1.00 94.38 198 GLU A N 1
ATOM 1568 C CA . GLU A 1 198 ? -25.559 2.300 14.735 1.00 94.38 198 GLU A CA 1
ATOM 1569 C C . GLU A 1 198 ? -26.441 1.582 15.775 1.00 94.38 198 GLU A C 1
ATOM 1571 O O . GLU A 1 198 ? -27.649 1.797 15.818 1.00 94.38 198 GLU A O 1
ATOM 1576 N N . ASP A 1 199 ? -25.853 0.722 16.610 1.00 92.81 199 ASP A N 1
ATOM 1577 C CA . ASP A 1 199 ? -26.558 -0.009 17.660 1.00 92.81 199 ASP A CA 1
ATOM 1578 C C . ASP A 1 199 ? -26.680 0.864 18.917 1.00 92.81 199 ASP A C 1
ATOM 1580 O O . ASP A 1 199 ? -25.709 1.046 19.658 1.00 92.81 199 ASP A O 1
ATOM 1584 N N . ASP A 1 200 ? -27.875 1.405 19.161 1.00 90.88 200 ASP A N 1
ATOM 1585 C CA . ASP A 1 200 ? -28.171 2.251 20.326 1.00 90.88 200 ASP A CA 1
ATOM 1586 C C . ASP A 1 200 ? -27.944 1.521 21.660 1.00 90.88 200 ASP A C 1
ATOM 1588 O O . ASP A 1 200 ? -27.659 2.157 22.675 1.00 90.88 200 ASP A O 1
ATOM 1592 N N . THR A 1 201 ? -28.009 0.182 21.678 1.00 88.56 201 THR A N 1
ATOM 1593 C CA . THR A 1 201 ? -27.713 -0.604 22.890 1.00 88.56 201 THR A CA 1
ATOM 1594 C C . THR A 1 201 ? -26.229 -0.565 23.267 1.00 88.56 201 THR A C 1
ATOM 1596 O O . THR A 1 201 ? -25.868 -0.896 24.394 1.00 88.56 201 THR A O 1
ATOM 1599 N N . LEU A 1 202 ? -25.374 -0.121 22.340 1.00 89.12 202 LEU A N 1
ATOM 1600 C CA . LEU A 1 202 ? -23.929 0.023 22.493 1.00 89.12 202 LEU A CA 1
ATOM 1601 C C . LEU A 1 202 ? -23.487 1.493 22.522 1.00 89.12 202 LEU A C 1
ATOM 1603 O O . LEU A 1 202 ? -22.308 1.767 22.289 1.00 89.12 202 LEU A O 1
ATOM 1607 N N . ALA A 1 203 ? -24.396 2.432 22.814 1.00 87.81 203 ALA A N 1
ATOM 1608 C CA . ALA A 1 203 ? -24.112 3.871 22.824 1.00 87.81 203 ALA A CA 1
ATOM 1609 C C . ALA A 1 203 ? -22.853 4.234 23.635 1.00 87.81 203 ALA A C 1
ATOM 1611 O O . ALA A 1 203 ? -22.007 5.002 23.173 1.00 87.81 203 ALA A O 1
ATOM 1612 N N . ASP A 1 204 ? -22.661 3.600 24.794 1.00 83.94 204 ASP A N 1
ATOM 1613 C CA . ASP A 1 204 ? -21.490 3.815 25.652 1.00 83.94 204 ASP A CA 1
ATOM 1614 C C . ASP A 1 204 ? -20.153 3.398 25.008 1.00 83.94 204 ASP A C 1
ATOM 1616 O O . ASP A 1 204 ? -19.091 3.897 25.385 1.00 83.94 204 ASP A O 1
ATOM 1620 N N . ALA A 1 205 ? -20.188 2.504 24.016 1.00 87.69 205 ALA A N 1
ATOM 1621 C CA . ALA A 1 205 ? -19.020 2.027 23.283 1.00 87.69 205 ALA A CA 1
ATOM 1622 C C . ALA A 1 205 ? -18.834 2.714 21.917 1.00 87.69 205 ALA A C 1
ATOM 1624 O O . ALA A 1 205 ? -17.819 2.477 21.257 1.00 87.69 205 ALA A O 1
ATOM 1625 N N . HIS A 1 206 ? -19.743 3.596 21.480 1.00 89.56 206 HIS A N 1
ATOM 1626 C CA . HIS A 1 206 ? -19.648 4.268 20.171 1.00 89.56 206 HIS A CA 1
ATOM 1627 C C . HIS A 1 206 ? -18.340 5.049 19.999 1.00 89.56 206 HIS A C 1
ATOM 1629 O O . HIS A 1 206 ? -17.734 5.012 18.925 1.00 89.56 206 HIS A O 1
ATOM 1635 N N . GLY A 1 207 ? -17.849 5.699 21.061 1.00 87.19 207 GLY A N 1
ATOM 1636 C CA . GLY A 1 207 ? -16.549 6.380 21.048 1.00 87.19 207 GLY A CA 1
ATOM 1637 C C . GLY A 1 207 ? -15.389 5.425 20.743 1.00 87.19 207 GLY A C 1
ATOM 1638 O O . GLY A 1 207 ? -14.534 5.723 19.904 1.00 87.19 207 GLY A O 1
ATOM 1639 N N . PHE A 1 208 ? -15.405 4.235 21.348 1.00 87.12 208 PHE A N 1
ATOM 1640 C CA . PHE A 1 208 ? -14.421 3.185 21.088 1.00 87.12 208 PHE A CA 1
ATOM 1641 C C . PHE A 1 208 ? -14.543 2.618 19.665 1.00 87.12 208 PHE A C 1
ATOM 1643 O O . PHE A 1 208 ? -13.533 2.470 18.980 1.00 87.12 208 PHE A O 1
ATOM 1650 N N . VAL A 1 209 ? -15.762 2.371 19.173 1.00 92.31 209 VAL A N 1
ATOM 1651 C CA . VAL A 1 209 ? -16.005 1.889 17.798 1.00 92.31 209 VAL A CA 1
ATOM 1652 C C . VAL A 1 209 ? -15.522 2.902 16.754 1.00 92.31 209 VAL A C 1
ATOM 1654 O O . VAL A 1 209 ? -14.898 2.523 15.759 1.00 92.31 209 VAL A O 1
ATOM 1657 N N . SER A 1 210 ? -15.760 4.194 16.985 1.00 91.06 210 SER A N 1
ATOM 1658 C CA . SER A 1 210 ? -15.277 5.278 16.122 1.00 91.06 210 SER A CA 1
ATOM 1659 C C . SER A 1 210 ? -13.749 5.329 16.090 1.00 91.06 210 SER A C 1
ATOM 1661 O O . SER A 1 210 ? -13.139 5.392 15.017 1.00 91.06 210 SER A O 1
ATOM 1663 N N . HIS A 1 211 ? -13.115 5.210 17.260 1.00 88.88 211 HIS A N 1
ATOM 1664 C CA . HIS A 1 211 ? -11.664 5.121 17.358 1.00 88.88 211 HIS A CA 1
ATOM 1665 C C . HIS A 1 211 ? -11.122 3.913 16.583 1.00 88.88 211 HIS A C 1
ATOM 1667 O O . HIS A 1 211 ? -10.283 4.086 15.699 1.00 88.88 211 HIS A O 1
ATOM 1673 N N . LEU A 1 212 ? -11.667 2.720 16.830 1.00 91.56 212 LEU A N 1
ATOM 1674 C CA . LEU A 1 212 ? -11.271 1.486 16.155 1.00 91.56 212 LEU A CA 1
ATOM 1675 C C . LEU A 1 212 ? -11.443 1.578 14.632 1.00 91.56 212 LEU A C 1
ATOM 1677 O O . LEU A 1 212 ? -10.581 1.121 13.884 1.00 91.56 212 LEU A O 1
ATOM 1681 N N . SER A 1 213 ? -12.507 2.227 14.158 1.00 93.38 213 SER A N 1
ATOM 1682 C CA . SER A 1 213 ? -12.734 2.468 12.728 1.00 93.38 213 SER A CA 1
ATOM 1683 C C . SER A 1 213 ? -11.623 3.313 12.105 1.00 93.38 213 SER A C 1
ATOM 1685 O O . SER A 1 213 ? -11.065 2.936 11.074 1.00 93.38 213 SER A O 1
ATOM 1687 N N . ALA A 1 214 ? -11.239 4.416 12.753 1.00 90.50 214 ALA A N 1
ATOM 1688 C CA . ALA A 1 214 ? -10.141 5.259 12.281 1.00 90.50 214 ALA A CA 1
ATOM 1689 C C . ALA A 1 214 ? -8.791 4.520 12.289 1.00 90.50 214 ALA A C 1
ATOM 1691 O O . ALA A 1 214 ? -7.934 4.757 11.434 1.00 90.50 214 ALA A O 1
ATOM 1692 N N . GLU A 1 215 ? -8.586 3.624 13.252 1.00 90.62 215 GLU A N 1
ATOM 1693 C CA . GLU A 1 215 ? -7.381 2.803 13.331 1.00 90.62 215 GLU A CA 1
ATOM 1694 C C . GLU A 1 215 ? -7.324 1.738 12.242 1.00 90.62 215 GLU A C 1
ATOM 1696 O O . GLU A 1 215 ? -6.278 1.584 11.615 1.00 90.62 215 GLU A O 1
ATOM 1701 N N . VAL A 1 216 ? -8.441 1.063 1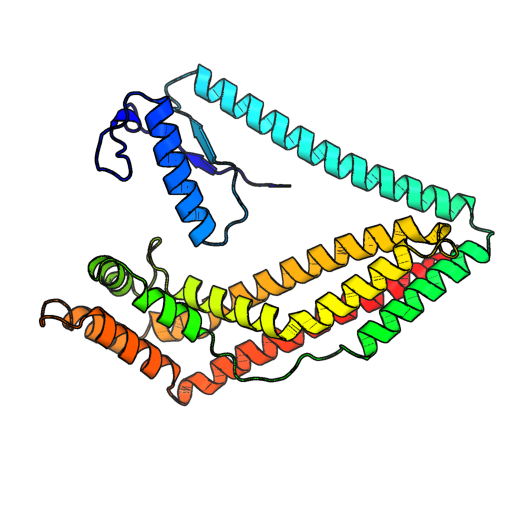1.955 1.00 92.94 216 VAL A N 1
ATOM 1702 C CA . VAL A 1 216 ? -8.552 0.127 10.828 1.00 92.94 216 VAL A CA 1
ATOM 1703 C C . VAL A 1 216 ? -8.214 0.830 9.519 1.00 92.94 216 VAL A C 1
ATOM 1705 O O . VAL A 1 216 ? -7.420 0.318 8.736 1.00 92.94 216 VAL A O 1
ATOM 1708 N N . GLU A 1 217 ? -8.757 2.024 9.278 1.00 92.75 217 GLU A N 1
ATOM 1709 C CA . GLU A 1 217 ? -8.434 2.782 8.065 1.00 92.75 217 GLU A CA 1
ATOM 1710 C C . GLU A 1 217 ? -6.950 3.142 7.975 1.00 92.75 217 GLU A C 1
ATOM 1712 O O . GLU A 1 217 ? -6.348 3.033 6.904 1.00 92.75 217 GLU A O 1
ATOM 1717 N N . SER A 1 218 ? -6.338 3.536 9.094 1.00 91.56 218 SER A N 1
ATOM 1718 C CA . SER A 1 218 ? -4.902 3.808 9.149 1.00 91.56 218 SER A CA 1
ATOM 1719 C C . SER A 1 218 ? -4.076 2.550 8.865 1.00 91.56 218 SER A C 1
ATOM 1721 O O . SER A 1 218 ? -3.175 2.602 8.032 1.00 91.56 218 SER A O 1
ATOM 1723 N N . ALA A 1 219 ? -4.409 1.427 9.505 1.00 92.38 219 ALA A N 1
ATOM 1724 C CA . ALA A 1 219 ? -3.694 0.162 9.363 1.00 92.38 219 ALA A CA 1
ATOM 1725 C C . ALA A 1 219 ? -3.794 -0.401 7.938 1.00 92.38 219 ALA A C 1
ATOM 1727 O O . ALA A 1 219 ? -2.804 -0.886 7.401 1.00 92.38 219 ALA A O 1
ATOM 1728 N N . MET A 1 220 ? -4.959 -0.287 7.290 1.00 94.38 220 MET A N 1
ATOM 1729 C CA . MET A 1 220 ? -5.121 -0.711 5.895 1.00 94.38 220 MET A CA 1
ATOM 1730 C C . MET A 1 220 ? -4.304 0.158 4.938 1.00 94.38 220 MET A C 1
ATOM 1732 O O . MET A 1 220 ? -3.675 -0.357 4.017 1.00 94.38 220 MET A O 1
ATOM 1736 N N . ASN A 1 221 ? -4.272 1.475 5.158 1.00 92.38 221 ASN A N 1
ATOM 1737 C CA . ASN A 1 221 ? -3.453 2.369 4.342 1.00 92.38 221 ASN A CA 1
ATOM 1738 C C . ASN A 1 221 ? -1.956 2.062 4.474 1.00 92.38 221 ASN A C 1
ATOM 1740 O O . ASN A 1 221 ? -1.261 2.038 3.460 1.00 92.38 221 ASN A O 1
ATOM 1744 N N . GLU A 1 222 ? -1.480 1.815 5.694 1.00 92.94 222 GLU A N 1
ATOM 1745 C CA . GLU A 1 222 ? -0.095 1.418 5.968 1.00 92.94 222 GLU A CA 1
ATOM 1746 C C . GLU A 1 222 ? 0.230 0.070 5.315 1.00 92.94 222 GLU A C 1
ATOM 1748 O O . GLU A 1 222 ? 1.170 -0.015 4.531 1.00 92.94 222 GLU A O 1
ATOM 1753 N N . PHE A 1 223 ? -0.632 -0.936 5.491 1.00 95.62 223 PHE A N 1
ATOM 1754 C CA . PHE A 1 223 ? -0.519 -2.231 4.818 1.00 95.62 223 PHE A CA 1
ATOM 1755 C C . PHE A 1 223 ? -0.362 -2.087 3.294 1.00 95.62 223 PHE A C 1
ATOM 1757 O O . PHE A 1 223 ? 0.550 -2.663 2.701 1.00 95.62 223 PHE A O 1
ATOM 1764 N N . PHE A 1 224 ? -1.200 -1.280 2.639 1.00 95.56 224 PHE A N 1
ATOM 1765 C CA . PHE A 1 224 ? -1.112 -1.078 1.191 1.00 95.56 224 PHE A CA 1
ATOM 1766 C C . PHE A 1 224 ? 0.167 -0.352 0.750 1.00 95.56 224 PHE A C 1
ATOM 1768 O O . PHE A 1 224 ? 0.693 -0.655 -0.324 1.00 95.56 224 PHE A O 1
ATOM 1775 N N . GLN A 1 225 ? 0.662 0.601 1.543 1.00 92.81 225 GLN A N 1
ATOM 1776 C CA . GLN A 1 225 ? 1.918 1.312 1.269 1.00 92.81 225 GLN A CA 1
ATOM 1777 C C . GLN A 1 225 ? 3.134 0.404 1.452 1.00 92.81 225 GLN A C 1
ATOM 1779 O O . GLN A 1 225 ? 4.054 0.417 0.630 1.00 92.81 225 GLN A O 1
ATOM 1784 N N . ASP A 1 226 ? 3.111 -0.440 2.476 1.00 92.38 226 ASP A N 1
ATOM 1785 C CA . ASP A 1 226 ? 4.158 -1.416 2.725 1.00 92.38 226 ASP A CA 1
ATOM 1786 C C . ASP A 1 226 ? 4.265 -2.387 1.547 1.00 92.38 226 ASP A C 1
ATOM 1788 O O . ASP A 1 226 ? 5.361 -2.629 1.027 1.00 92.38 226 ASP A O 1
ATOM 1792 N N . ILE A 1 227 ? 3.140 -2.951 1.093 1.00 94.44 227 ILE A N 1
ATOM 1793 C CA . ILE A 1 227 ? 3.129 -3.881 -0.046 1.00 94.44 227 ILE A CA 1
ATOM 1794 C C . ILE A 1 227 ? 3.584 -3.206 -1.336 1.00 94.44 227 ILE A C 1
ATOM 1796 O O . ILE A 1 227 ? 4.320 -3.817 -2.113 1.00 94.44 227 ILE A O 1
ATOM 1800 N N . GLN A 1 228 ? 3.215 -1.940 -1.544 1.00 93.50 228 GLN A N 1
ATOM 1801 C CA . GLN A 1 228 ? 3.755 -1.155 -2.650 1.00 93.50 228 GLN A CA 1
ATOM 1802 C C . GLN A 1 228 ? 5.289 -1.130 -2.591 1.00 93.50 228 GLN A C 1
ATOM 1804 O O . GLN A 1 228 ? 5.943 -1.498 -3.561 1.00 93.50 228 GLN A O 1
ATOM 1809 N N . SER A 1 229 ? 5.855 -0.800 -1.429 1.00 90.81 229 SER A N 1
ATOM 1810 C CA . SER A 1 229 ? 7.307 -0.717 -1.224 1.00 90.81 229 SER A CA 1
ATOM 1811 C C . SER A 1 229 ? 8.016 -2.056 -1.472 1.00 90.81 229 SER A C 1
ATOM 1813 O O . SER A 1 229 ? 9.098 -2.094 -2.055 1.00 90.81 229 SER A O 1
ATOM 1815 N N . VAL A 1 230 ? 7.392 -3.179 -1.092 1.00 92.00 230 VAL A N 1
ATOM 1816 C CA . VAL A 1 230 ? 7.907 -4.520 -1.431 1.00 92.00 230 VAL A CA 1
ATOM 1817 C C . VAL A 1 230 ? 7.911 -4.751 -2.931 1.00 92.00 230 VAL A C 1
ATOM 1819 O O . VAL A 1 230 ? 8.913 -5.226 -3.456 1.00 92.00 230 VAL A O 1
ATOM 1822 N N . GLY A 1 231 ? 6.835 -4.391 -3.626 1.00 91.12 231 GLY A N 1
ATOM 1823 C CA . GLY A 1 231 ? 6.751 -4.506 -5.078 1.00 91.12 231 GLY A CA 1
ATOM 1824 C C . GLY A 1 231 ? 7.834 -3.725 -5.817 1.00 91.12 231 GLY A C 1
ATOM 1825 O O . GLY A 1 231 ? 8.437 -4.245 -6.755 1.00 91.12 231 GLY A O 1
ATOM 1826 N N . GLU A 1 232 ? 8.116 -2.499 -5.367 1.00 89.56 232 GLU A N 1
ATOM 1827 C CA . GLU A 1 232 ? 9.164 -1.638 -5.936 1.00 89.56 232 GLU A CA 1
ATOM 1828 C C . GLU A 1 232 ? 10.557 -2.269 -5.778 1.00 89.56 232 GLU A C 1
ATOM 1830 O O . GLU A 1 232 ? 11.386 -2.197 -6.689 1.00 89.56 232 GLU A O 1
ATOM 1835 N N . ALA A 1 233 ? 10.805 -2.925 -4.640 1.00 90.12 233 ALA A N 1
ATOM 1836 C CA . ALA A 1 233 ? 12.100 -3.506 -4.300 1.00 90.12 233 ALA A CA 1
ATOM 1837 C C . ALA A 1 233 ? 12.303 -4.942 -4.818 1.00 90.12 233 ALA A C 1
ATOM 1839 O O . ALA A 1 233 ? 13.429 -5.318 -5.143 1.00 90.12 233 ALA A O 1
ATOM 1840 N N . ALA A 1 234 ? 11.244 -5.751 -4.930 1.00 89.12 234 ALA A N 1
ATOM 1841 C CA . ALA A 1 234 ? 11.332 -7.207 -5.104 1.00 89.12 234 ALA A CA 1
ATOM 1842 C C . ALA A 1 234 ? 12.135 -7.656 -6.336 1.00 89.12 234 ALA A C 1
ATOM 1844 O O . ALA A 1 234 ? 12.804 -8.694 -6.304 1.00 89.12 234 ALA A O 1
ATOM 1845 N N . PHE A 1 235 ? 12.087 -6.868 -7.412 1.00 87.56 235 PHE A N 1
ATOM 1846 C CA . PHE A 1 235 ? 12.820 -7.123 -8.656 1.00 87.56 235 PHE A CA 1
ATOM 1847 C C . PHE A 1 235 ? 13.925 -6.099 -8.931 1.00 87.56 235 PHE A C 1
ATOM 1849 O O . PHE A 1 235 ? 14.613 -6.222 -9.946 1.00 87.56 235 PHE A O 1
ATOM 1856 N N . GLY A 1 236 ? 14.095 -5.112 -8.044 1.00 82.50 236 GLY A N 1
ATOM 1857 C CA . GLY A 1 236 ? 14.973 -3.958 -8.230 1.00 82.50 236 GLY A CA 1
ATOM 1858 C C . GLY A 1 236 ? 16.393 -4.370 -8.588 1.00 82.50 236 GLY A C 1
ATOM 1859 O O . GLY A 1 236 ? 16.855 -4.069 -9.685 1.00 82.50 236 GLY A O 1
ATOM 1860 N N . ASP A 1 237 ? 17.051 -5.124 -7.712 1.00 83.44 237 ASP A N 1
ATOM 1861 C CA . ASP A 1 237 ? 18.449 -5.532 -7.905 1.00 83.44 237 ASP A CA 1
ATOM 1862 C C . ASP A 1 237 ? 18.618 -6.368 -9.181 1.00 83.44 237 ASP A C 1
ATOM 1864 O O . ASP A 1 237 ? 19.476 -6.102 -10.018 1.00 83.44 237 ASP A O 1
ATOM 1868 N N . GLN A 1 238 ? 17.713 -7.326 -9.399 1.00 89.38 238 GLN A N 1
ATOM 1869 C CA . GLN A 1 238 ? 17.800 -8.261 -10.518 1.00 89.38 238 GLN A CA 1
ATOM 1870 C C . GLN A 1 238 ? 17.624 -7.583 -11.878 1.00 89.38 238 GLN A C 1
ATOM 1872 O O . GLN A 1 238 ? 18.351 -7.908 -12.814 1.00 89.38 238 GLN A O 1
ATOM 1877 N N . LEU A 1 239 ? 16.645 -6.684 -12.011 1.00 92.44 239 LEU A N 1
ATOM 1878 C CA . LEU A 1 239 ? 16.379 -6.010 -13.277 1.00 92.44 239 LEU A CA 1
ATOM 1879 C C . LEU A 1 239 ? 17.348 -4.845 -13.496 1.00 92.44 239 LEU A C 1
ATOM 1881 O O . LEU A 1 239 ? 17.828 -4.679 -14.612 1.00 92.44 239 LEU A O 1
ATOM 1885 N N . ARG A 1 240 ? 17.700 -4.057 -12.466 1.00 89.81 240 ARG A N 1
ATOM 1886 C CA . ARG A 1 240 ? 18.666 -2.939 -12.593 1.00 89.81 240 ARG A CA 1
ATOM 1887 C C . ARG A 1 240 ? 20.045 -3.403 -13.053 1.00 89.81 240 ARG A C 1
ATOM 1889 O O . ARG A 1 240 ? 20.711 -2.682 -13.804 1.00 89.81 240 ARG A O 1
ATOM 1896 N N . GLU A 1 241 ? 20.467 -4.581 -12.606 1.00 90.44 241 GLU A N 1
ATOM 1897 C CA . GLU A 1 241 ? 21.778 -5.156 -12.915 1.00 90.44 241 GLU A CA 1
ATOM 1898 C C . GLU A 1 241 ? 21.804 -5.954 -14.225 1.00 90.44 241 GLU A C 1
ATOM 1900 O O . GLU A 1 241 ? 22.885 -6.256 -14.732 1.00 90.44 241 GLU A O 1
ATOM 1905 N N . ASP A 1 242 ? 20.646 -6.237 -14.834 1.00 94.88 242 ASP A N 1
ATOM 1906 C CA . ASP A 1 242 ? 20.556 -6.962 -16.103 1.00 94.88 242 ASP A CA 1
ATOM 1907 C C . ASP A 1 242 ? 20.985 -6.079 -17.289 1.00 94.88 242 ASP A C 1
ATOM 1909 O O . ASP A 1 242 ? 20.185 -5.512 -18.042 1.00 94.88 242 ASP A O 1
ATOM 1913 N N . ALA A 1 243 ? 22.301 -5.928 -17.447 1.00 93.56 243 ALA A N 1
ATOM 1914 C CA . ALA A 1 243 ? 22.899 -5.128 -18.508 1.00 93.56 243 ALA A CA 1
ATOM 1915 C C . ALA A 1 243 ? 22.484 -5.613 -19.905 1.00 93.56 243 ALA A C 1
ATOM 1917 O O . ALA A 1 243 ? 22.321 -4.783 -20.801 1.00 93.56 243 ALA A O 1
ATOM 1918 N N . GLY A 1 244 ? 22.279 -6.925 -20.078 1.00 96.69 244 GLY A N 1
ATOM 1919 C CA . GLY A 1 244 ? 21.857 -7.530 -21.339 1.00 96.69 244 GLY A CA 1
ATOM 1920 C C . GLY A 1 244 ? 20.449 -7.097 -21.736 1.00 96.69 244 GLY A C 1
ATOM 1921 O O . GLY A 1 244 ? 20.246 -6.627 -22.858 1.00 96.69 244 GLY A O 1
ATOM 1922 N N . TYR A 1 245 ? 19.500 -7.168 -20.800 1.00 96.88 245 TYR A N 1
ATOM 1923 C CA . TYR A 1 245 ? 18.142 -6.665 -20.998 1.00 96.88 245 TYR A CA 1
ATOM 1924 C C . TYR A 1 245 ? 18.144 -5.181 -21.395 1.00 96.88 245 TYR A C 1
ATOM 1926 O O . TYR A 1 245 ? 17.593 -4.806 -22.435 1.00 96.88 245 TYR A O 1
ATOM 1934 N N . TRP A 1 246 ? 18.820 -4.327 -20.619 1.00 95.88 246 TRP A N 1
ATOM 1935 C CA . TRP A 1 246 ? 18.828 -2.890 -20.898 1.00 95.88 246 TRP A CA 1
ATOM 1936 C C . TRP A 1 246 ? 19.534 -2.541 -22.205 1.00 95.88 246 TRP A C 1
ATOM 1938 O O . TRP A 1 246 ? 19.089 -1.636 -22.912 1.00 95.88 246 TRP A O 1
ATOM 1948 N N . GLN A 1 247 ? 20.621 -3.239 -22.539 1.00 94.88 247 GLN A N 1
ATOM 1949 C CA . GLN A 1 247 ? 21.336 -3.029 -23.793 1.00 94.88 247 GLN A CA 1
ATOM 1950 C C . GLN A 1 247 ? 20.457 -3.395 -24.988 1.00 94.88 247 GLN A C 1
ATOM 1952 O O . GLN A 1 247 ? 20.293 -2.573 -25.886 1.00 94.88 247 GLN A O 1
ATOM 1957 N N . ARG A 1 248 ? 19.773 -4.543 -24.938 1.00 97.31 248 ARG A N 1
ATOM 1958 C CA . ARG A 1 248 ? 18.803 -4.952 -25.963 1.00 97.31 248 ARG A CA 1
ATOM 1959 C C . ARG A 1 248 ? 17.710 -3.898 -26.179 1.00 97.31 248 ARG A C 1
ATOM 1961 O O . ARG A 1 248 ? 17.394 -3.552 -27.316 1.00 97.31 248 ARG A O 1
ATOM 1968 N N . CYS A 1 249 ? 17.152 -3.349 -25.099 1.00 94.94 249 CYS A N 1
ATOM 1969 C CA . CYS A 1 249 ? 16.146 -2.284 -25.169 1.00 94.94 249 CYS A CA 1
ATOM 1970 C C . CYS A 1 249 ? 16.696 -0.971 -25.759 1.00 94.94 249 CYS A C 1
ATOM 1972 O O . CYS A 1 249 ? 15.959 -0.245 -26.434 1.00 94.94 249 CYS A O 1
ATOM 1974 N N . ARG A 1 250 ? 17.975 -0.646 -25.518 1.00 92.81 250 ARG A N 1
ATOM 1975 C CA . ARG A 1 250 ? 18.647 0.517 -26.123 1.00 92.81 250 ARG A CA 1
ATOM 1976 C C . ARG A 1 250 ? 18.881 0.315 -27.616 1.00 92.81 250 ARG A C 1
ATOM 1978 O O . ARG A 1 250 ? 18.513 1.192 -28.395 1.00 92.81 250 ARG A O 1
ATOM 1985 N N . ASP A 1 251 ? 19.409 -0.841 -28.004 1.00 95.62 251 ASP A N 1
ATOM 1986 C CA . ASP A 1 251 ? 19.765 -1.164 -29.392 1.00 95.62 251 ASP A CA 1
ATOM 1987 C C . ASP A 1 251 ? 18.539 -1.270 -30.300 1.00 95.62 251 ASP A C 1
ATOM 1989 O O . ASP A 1 251 ? 18.611 -1.015 -31.499 1.00 95.62 251 ASP A O 1
ATOM 1993 N N . ARG A 1 252 ? 17.369 -1.571 -29.725 1.00 94.94 252 ARG A N 1
ATOM 1994 C CA . ARG A 1 252 ? 16.106 -1.573 -30.467 1.00 94.94 252 ARG A CA 1
ATOM 1995 C C . ARG A 1 252 ? 15.704 -0.189 -30.987 1.00 94.94 252 ARG A C 1
ATOM 1997 O O . ARG A 1 252 ? 14.887 -0.085 -31.913 1.00 94.94 252 ARG A O 1
ATOM 2004 N N . TRP A 1 253 ? 16.227 0.882 -30.392 1.00 87.94 253 TRP A N 1
ATOM 2005 C CA . TRP A 1 253 ? 15.901 2.240 -30.805 1.00 87.94 253 TRP A CA 1
ATOM 2006 C C . TRP A 1 253 ? 16.466 2.546 -32.197 1.00 87.94 253 TRP A C 1
ATOM 2008 O O . TRP A 1 253 ? 17.635 2.310 -32.468 1.00 87.94 253 TRP A O 1
ATOM 2018 N N . GLY A 1 254 ? 15.646 3.126 -33.076 1.00 85.19 254 GLY A N 1
ATOM 2019 C CA . GLY A 1 254 ? 16.048 3.445 -34.453 1.00 85.19 254 GLY A CA 1
ATOM 2020 C C . GLY A 1 254 ? 15.847 2.302 -35.455 1.00 85.19 254 GLY A C 1
ATOM 2021 O O . GLY A 1 254 ? 15.872 2.554 -36.653 1.00 85.19 254 GLY A O 1
ATOM 2022 N N . GLY A 1 255 ? 15.531 1.084 -35.001 1.00 87.94 255 GLY A N 1
ATOM 2023 C CA . GLY A 1 255 ? 15.227 -0.074 -35.858 1.00 87.94 255 GLY A CA 1
ATOM 2024 C C . GLY A 1 255 ? 13.826 -0.083 -36.495 1.00 87.94 255 GLY A C 1
ATOM 2025 O O . GLY A 1 255 ? 13.293 -1.153 -36.762 1.00 87.94 255 GLY A O 1
ATOM 2026 N N . GLY A 1 256 ? 13.185 1.076 -36.680 1.00 83.56 256 GLY A N 1
ATOM 2027 C CA . GLY A 1 256 ? 11.832 1.195 -37.244 1.00 83.56 256 GLY A CA 1
ATOM 2028 C C . GLY A 1 256 ? 10.685 1.113 -36.224 1.00 83.56 256 GLY A C 1
ATOM 2029 O O . GLY A 1 256 ? 10.901 1.136 -35.006 1.00 83.56 256 GLY A O 1
ATOM 2030 N N . ALA A 1 257 ? 9.449 1.052 -36.735 1.00 85.12 257 ALA A N 1
ATOM 2031 C CA . ALA A 1 257 ? 8.221 0.987 -35.935 1.00 85.12 257 ALA A CA 1
ATOM 2032 C C . ALA A 1 257 ? 8.209 -0.230 -34.986 1.00 85.12 257 ALA A C 1
ATOM 2034 O O . ALA A 1 257 ? 8.915 -1.205 -35.220 1.00 85.12 257 ALA A O 1
ATOM 2035 N N . GLY A 1 258 ? 7.427 -0.173 -33.901 1.00 90.12 258 GLY A N 1
ATOM 2036 C CA . GLY A 1 258 ? 7.261 -1.298 -32.960 1.00 90.12 258 GLY A CA 1
ATOM 2037 C C . GLY A 1 258 ? 8.083 -1.233 -31.665 1.00 90.12 258 GLY A C 1
ATOM 2038 O O . GLY A 1 258 ? 7.875 -2.063 -30.790 1.00 90.12 258 GLY A O 1
ATOM 2039 N N . TYR A 1 259 ? 8.930 -0.209 -31.473 1.00 89.75 259 TYR A N 1
ATOM 2040 C CA . TYR A 1 259 ? 9.800 -0.062 -30.287 1.00 89.75 259 TYR A CA 1
ATOM 2041 C C . TYR A 1 259 ? 9.094 -0.331 -28.944 1.00 89.75 259 TYR A C 1
ATOM 2043 O O . TYR A 1 259 ? 9.598 -1.079 -28.111 1.00 89.75 259 TYR A O 1
ATOM 2051 N N . LYS A 1 260 ? 7.908 0.260 -28.738 1.00 90.38 260 LYS A N 1
ATOM 2052 C CA . LYS A 1 260 ? 7.129 0.077 -27.503 1.00 90.38 260 LYS A CA 1
ATOM 2053 C C . LYS A 1 260 ? 6.646 -1.359 -27.309 1.00 90.38 260 LYS A C 1
ATOM 2055 O O . LYS A 1 260 ? 6.742 -1.878 -26.202 1.00 90.38 260 LYS A O 1
ATOM 2060 N N . MET A 1 261 ? 6.103 -1.963 -28.366 1.00 94.62 261 MET A N 1
ATOM 2061 C CA . MET A 1 261 ? 5.550 -3.317 -28.310 1.00 94.62 261 MET A CA 1
ATOM 2062 C C . MET A 1 261 ? 6.646 -4.331 -28.000 1.00 94.62 261 MET A C 1
ATOM 2064 O O . MET A 1 261 ? 6.461 -5.171 -27.123 1.00 94.62 261 MET A O 1
ATOM 2068 N N . ASP A 1 262 ? 7.803 -4.190 -28.645 1.00 96.62 262 ASP A N 1
ATOM 2069 C CA . ASP A 1 262 ? 8.928 -5.101 -28.454 1.00 96.62 262 ASP A CA 1
ATOM 2070 C C . ASP A 1 262 ? 9.469 -5.022 -27.024 1.00 96.62 262 ASP A C 1
ATOM 2072 O O . ASP A 1 262 ? 9.628 -6.048 -26.367 1.00 96.62 262 ASP A O 1
ATOM 2076 N N . ILE A 1 263 ? 9.669 -3.811 -26.487 1.00 96.12 263 ILE A N 1
ATOM 2077 C CA . ILE A 1 263 ? 10.133 -3.646 -25.101 1.00 96.12 263 ILE A CA 1
ATOM 2078 C C . ILE A 1 263 ? 9.119 -4.190 -24.112 1.00 96.12 263 ILE A C 1
ATOM 2080 O O . ILE A 1 263 ? 9.509 -4.883 -23.179 1.00 96.12 263 ILE A O 1
ATOM 2084 N N . ARG A 1 264 ? 7.827 -3.925 -24.309 1.00 96.25 264 ARG A N 1
ATOM 2085 C CA . ARG A 1 264 ? 6.784 -4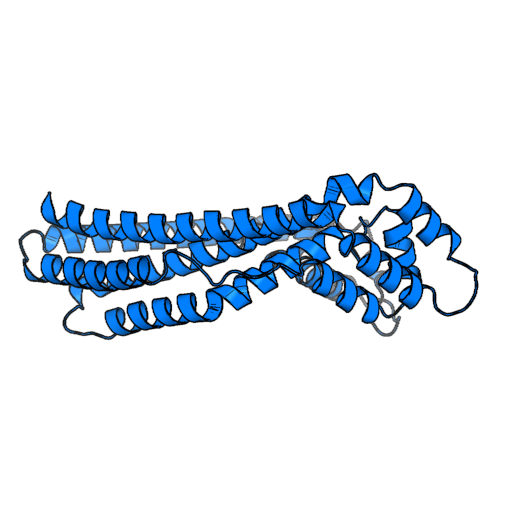.495 -23.457 1.00 96.25 264 ARG A CA 1
ATOM 2086 C C . ARG A 1 264 ? 6.816 -6.020 -23.484 1.00 96.25 264 ARG A C 1
ATOM 2088 O O . ARG A 1 264 ? 6.741 -6.645 -22.431 1.00 96.25 264 ARG A O 1
ATOM 2095 N N . GLN A 1 265 ? 6.942 -6.623 -24.666 1.00 96.81 265 GLN A N 1
ATOM 2096 C CA . GLN A 1 265 ? 7.026 -8.075 -24.801 1.00 96.81 265 GLN A CA 1
ATOM 2097 C C . GLN A 1 265 ? 8.262 -8.626 -24.082 1.00 96.81 265 GLN A C 1
ATOM 2099 O O . GLN A 1 265 ? 8.155 -9.609 -23.349 1.00 96.81 265 GLN A O 1
ATOM 2104 N N . TRP A 1 266 ? 9.423 -7.991 -24.247 1.00 97.31 266 TRP A N 1
ATOM 2105 C CA . TRP A 1 266 ? 10.654 -8.398 -23.567 1.00 97.31 266 TRP A CA 1
ATOM 2106 C C . TRP A 1 266 ? 10.571 -8.195 -22.058 1.00 97.31 266 TRP A C 1
ATOM 2108 O O . TRP A 1 266 ? 11.036 -9.055 -21.322 1.00 97.31 266 TRP A O 1
ATOM 2118 N N . THR A 1 267 ? 9.927 -7.121 -21.600 1.00 96.00 267 THR A N 1
ATOM 2119 C CA . THR A 1 267 ? 9.657 -6.868 -20.178 1.00 96.00 267 THR A CA 1
ATOM 2120 C C . THR A 1 267 ? 8.800 -7.991 -19.604 1.00 96.00 267 THR A C 1
ATOM 2122 O O . THR A 1 267 ? 9.184 -8.618 -18.624 1.00 96.00 267 THR A O 1
ATOM 2125 N N . GLY A 1 268 ? 7.667 -8.305 -20.240 1.00 95.06 268 GLY A N 1
ATOM 2126 C CA . GLY A 1 268 ? 6.788 -9.387 -19.788 1.00 95.06 268 GLY A CA 1
ATOM 2127 C C . GLY A 1 268 ? 7.485 -10.749 -19.803 1.00 95.06 268 GLY A C 1
ATOM 2128 O O . GLY A 1 268 ? 7.358 -11.523 -18.857 1.00 95.06 268 GLY A O 1
ATOM 2129 N N . SER A 1 269 ? 8.294 -11.011 -20.834 1.00 94.56 269 SER A N 1
ATOM 2130 C CA . SER A 1 269 ? 9.096 -12.238 -20.921 1.00 94.56 269 SER A CA 1
ATOM 2131 C C . SER A 1 269 ? 10.117 -12.321 -19.787 1.00 94.56 269 SER A C 1
ATOM 2133 O O . SER A 1 269 ? 10.238 -13.372 -19.173 1.00 94.56 269 SER A O 1
ATOM 2135 N N . TRP A 1 270 ? 10.790 -11.211 -19.462 1.00 95.06 270 TRP A N 1
ATOM 2136 C CA . TRP A 1 270 ? 11.768 -11.136 -18.374 1.00 95.06 270 TRP A CA 1
ATOM 2137 C C . TRP A 1 270 ? 11.149 -11.512 -17.022 1.00 95.06 270 TRP A C 1
ATOM 2139 O O . TRP A 1 270 ? 11.747 -12.267 -16.256 1.00 95.06 270 TRP A O 1
ATOM 2149 N N . PHE A 1 271 ? 9.929 -11.040 -16.739 1.00 92.94 271 PHE A N 1
ATOM 2150 C CA . PHE A 1 271 ? 9.206 -11.418 -15.521 1.00 92.94 271 PHE A CA 1
ATOM 2151 C C . PHE A 1 271 ? 8.700 -12.863 -15.559 1.00 92.94 271 PHE A C 1
ATOM 2153 O O . PHE A 1 271 ? 8.645 -13.505 -14.515 1.00 92.94 271 PHE A O 1
ATOM 2160 N N . SER A 1 272 ? 8.380 -13.409 -16.732 1.00 89.38 272 SER A N 1
ATOM 2161 C CA . SER A 1 272 ? 7.842 -14.772 -16.874 1.00 89.38 272 SER A CA 1
ATOM 2162 C C . SER A 1 272 ? 8.888 -15.881 -16.692 1.00 89.38 272 SER A C 1
ATOM 2164 O O . SER A 1 272 ? 8.529 -17.053 -16.622 1.00 89.38 272 SER A O 1
ATOM 2166 N N . GLU A 1 273 ? 10.177 -15.546 -16.613 1.00 89.81 273 GLU A N 1
ATOM 2167 C CA . GLU A 1 273 ? 11.245 -16.533 -16.438 1.00 89.81 273 GLU A CA 1
ATOM 2168 C C . GLU A 1 273 ? 11.131 -17.287 -15.101 1.00 89.81 273 GLU A C 1
ATOM 2170 O O . GLU A 1 273 ? 10.895 -16.697 -14.045 1.00 89.81 273 GLU A O 1
ATOM 2175 N N . GLU A 1 274 ? 11.387 -18.598 -15.125 1.00 83.19 274 GLU A N 1
ATOM 2176 C CA . GLU A 1 274 ? 11.253 -19.485 -13.959 1.00 83.19 274 GLU A CA 1
ATOM 2177 C C . GLU A 1 274 ? 12.114 -19.033 -12.767 1.00 83.19 274 GLU A C 1
ATOM 2179 O O . GLU A 1 274 ? 11.668 -19.043 -11.621 1.00 83.19 274 GLU A O 1
ATOM 2184 N N . ARG A 1 275 ? 13.309 -18.485 -13.033 1.00 83.44 275 ARG A N 1
ATOM 2185 C CA . ARG A 1 275 ? 14.196 -17.913 -12.001 1.00 83.44 275 ARG A CA 1
ATOM 2186 C C . ARG A 1 275 ? 13.588 -16.733 -11.223 1.00 83.44 275 ARG A C 1
ATOM 2188 O O . ARG A 1 275 ? 14.174 -16.290 -10.237 1.00 83.44 275 ARG A O 1
ATOM 2195 N N . ARG A 1 276 ? 12.455 -16.181 -11.673 1.00 87.06 276 ARG A N 1
ATOM 2196 C CA . ARG A 1 276 ? 11.736 -15.063 -11.037 1.00 87.06 276 ARG A CA 1
ATOM 2197 C C . ARG A 1 276 ? 10.531 -15.516 -10.208 1.00 87.06 276 ARG A C 1
ATOM 2199 O O . ARG A 1 276 ? 9.991 -14.706 -9.456 1.00 87.06 276 ARG A O 1
ATOM 2206 N N . VAL A 1 277 ? 10.164 -16.799 -10.271 1.00 83.75 277 VAL A N 1
ATOM 2207 C CA . VAL A 1 277 ? 9.080 -17.394 -9.469 1.00 83.75 277 VAL A CA 1
ATOM 2208 C C . VAL A 1 277 ? 9.318 -17.174 -7.974 1.00 83.75 277 VAL A C 1
ATOM 2210 O O . VAL A 1 277 ? 8.409 -16.757 -7.263 1.00 83.75 277 VAL A O 1
ATOM 2213 N N . GLU A 1 278 ? 10.552 -17.351 -7.497 1.00 85.56 278 GLU A N 1
ATOM 2214 C CA . GLU A 1 278 ? 10.893 -17.149 -6.081 1.00 85.56 278 GLU A CA 1
ATOM 2215 C C . GLU A 1 278 ? 10.677 -15.702 -5.610 1.00 85.56 278 GLU A C 1
ATOM 2217 O O . GLU A 1 278 ? 10.322 -15.469 -4.458 1.00 85.56 278 GLU A O 1
ATOM 2222 N N . ARG A 1 279 ? 10.806 -14.707 -6.500 1.00 89.12 279 ARG A N 1
ATOM 2223 C CA . ARG A 1 279 ? 10.496 -13.309 -6.160 1.00 89.12 279 ARG A CA 1
ATOM 2224 C C . ARG A 1 279 ? 8.995 -13.053 -6.078 1.00 89.12 279 ARG A C 1
ATOM 2226 O O . ARG A 1 279 ? 8.566 -12.331 -5.186 1.00 89.12 279 ARG A O 1
ATOM 2233 N N . ARG A 1 280 ? 8.188 -13.680 -6.939 1.00 88.56 280 ARG A N 1
ATOM 2234 C CA . ARG A 1 280 ? 6.721 -13.620 -6.813 1.00 88.56 280 ARG A CA 1
ATOM 2235 C C . ARG A 1 280 ? 6.239 -14.301 -5.536 1.00 88.56 280 ARG A C 1
ATOM 2237 O O . ARG A 1 280 ? 5.432 -13.721 -4.819 1.00 88.56 280 ARG A O 1
ATOM 2244 N N . LYS A 1 281 ? 6.798 -15.468 -5.197 1.00 89.31 281 LYS A N 1
ATOM 2245 C CA . LYS A 1 281 ? 6.541 -16.136 -3.911 1.00 89.31 281 LYS A CA 1
ATOM 2246 C C . LYS A 1 281 ? 6.953 -15.274 -2.719 1.00 89.31 281 LYS A C 1
ATOM 2248 O O . LYS A 1 281 ? 6.230 -15.226 -1.733 1.00 89.31 281 LYS A O 1
ATOM 2253 N N . PHE A 1 282 ? 8.079 -14.564 -2.813 1.00 90.62 282 PHE A N 1
ATOM 2254 C CA . PHE A 1 282 ? 8.494 -13.618 -1.779 1.00 90.62 282 PHE A CA 1
ATOM 2255 C C . PHE A 1 282 ? 7.450 -12.508 -1.572 1.00 90.62 282 PHE A C 1
ATOM 2257 O O . PHE A 1 282 ? 7.033 -12.279 -0.439 1.00 90.62 282 PHE A O 1
ATOM 2264 N N . ILE A 1 283 ? 6.969 -11.876 -2.649 1.00 92.19 283 ILE A N 1
ATOM 2265 C CA . ILE A 1 283 ? 5.909 -10.854 -2.564 1.00 92.19 283 ILE A CA 1
ATOM 2266 C C . ILE A 1 283 ? 4.641 -11.435 -1.928 1.00 92.19 283 ILE A C 1
ATOM 2268 O O . ILE A 1 283 ? 4.056 -10.798 -1.055 1.00 92.19 283 ILE A O 1
ATOM 2272 N N . GLU A 1 284 ? 4.243 -12.646 -2.322 1.00 93.69 284 GLU A N 1
ATOM 2273 C CA . GLU A 1 284 ? 3.093 -13.336 -1.730 1.00 93.69 284 GLU A CA 1
ATOM 2274 C C . GLU A 1 284 ? 3.281 -13.572 -0.226 1.00 93.69 284 GLU A C 1
ATOM 2276 O O . GLU A 1 284 ? 2.389 -13.291 0.572 1.00 93.69 284 GLU A O 1
ATOM 2281 N N . SER A 1 285 ? 4.464 -14.027 0.188 1.00 93.44 285 SER A N 1
ATOM 2282 C CA . SER A 1 285 ? 4.756 -14.262 1.603 1.00 93.44 285 SER A CA 1
ATOM 2283 C C . SER A 1 285 ? 4.728 -12.972 2.430 1.00 93.44 285 SER A C 1
ATOM 2285 O O . SER A 1 285 ? 4.169 -12.962 3.526 1.00 93.44 285 SER A O 1
ATOM 2287 N N . GLU A 1 286 ? 5.244 -11.864 1.888 1.00 94.19 286 GLU A N 1
ATOM 2288 C CA . GLU A 1 286 ? 5.175 -10.545 2.526 1.00 94.19 286 GLU A CA 1
ATOM 2289 C C . GLU A 1 286 ? 3.729 -10.043 2.625 1.00 94.19 286 GLU A C 1
ATOM 2291 O O . GLU A 1 286 ? 3.347 -9.452 3.638 1.00 94.19 286 GLU A O 1
ATOM 2296 N N . LEU A 1 287 ? 2.911 -10.305 1.600 1.00 95.19 287 LEU A N 1
ATOM 2297 C CA . LEU A 1 287 ? 1.488 -9.979 1.586 1.00 95.19 287 LEU A CA 1
ATOM 2298 C C . LEU A 1 287 ? 0.740 -10.686 2.719 1.00 95.19 287 LEU A C 1
ATOM 2300 O O . LEU A 1 287 ? 0.102 -10.018 3.537 1.00 95.19 287 LEU A O 1
ATOM 2304 N N . GLN A 1 288 ? 0.875 -12.009 2.807 1.00 95.31 288 GLN A N 1
ATOM 2305 C CA . GLN A 1 288 ? 0.247 -12.812 3.857 1.00 95.31 288 GLN A CA 1
ATOM 2306 C C . GLN A 1 288 ? 0.754 -12.403 5.246 1.00 95.31 288 GLN A C 1
ATOM 2308 O O . GLN A 1 288 ? -0.034 -12.138 6.150 1.00 95.31 288 GLN A O 1
ATOM 2313 N N . GLN A 1 289 ? 2.072 -12.263 5.419 1.00 95.25 289 GLN A N 1
ATOM 2314 C CA . GLN A 1 289 ? 2.661 -11.923 6.714 1.00 95.25 289 GLN A CA 1
ATOM 2315 C C . GLN A 1 289 ? 2.180 -10.563 7.233 1.00 95.25 289 GLN A C 1
ATOM 2317 O O . GLN A 1 289 ? 1.899 -10.411 8.425 1.00 95.25 289 GLN A O 1
ATOM 2322 N N . ARG A 1 290 ? 2.105 -9.548 6.368 1.00 95.56 290 ARG A N 1
ATOM 2323 C CA . ARG A 1 290 ? 1.664 -8.207 6.775 1.00 95.56 290 ARG A CA 1
ATOM 2324 C C . ARG A 1 290 ? 0.171 -8.149 7.029 1.00 95.56 290 ARG A C 1
ATOM 2326 O O . ARG A 1 290 ? -0.244 -7.449 7.948 1.00 95.56 290 ARG A O 1
ATOM 2333 N N . TRP A 1 291 ? -0.614 -8.926 6.288 1.00 97.00 291 TRP A N 1
ATOM 2334 C CA . TRP A 1 291 ? -2.023 -9.107 6.596 1.00 97.00 291 TRP A CA 1
ATOM 2335 C C . TRP A 1 291 ? -2.216 -9.711 7.994 1.00 97.00 291 TRP A C 1
ATOM 2337 O O . TRP A 1 291 ? -2.930 -9.129 8.811 1.00 97.00 291 TRP A O 1
ATOM 2347 N N . CYS A 1 292 ? -1.500 -10.793 8.324 1.00 95.75 292 CYS A N 1
ATOM 2348 C CA . CYS A 1 292 ? -1.545 -11.389 9.663 1.00 95.75 292 CYS A CA 1
ATOM 2349 C C . CYS A 1 292 ? -1.211 -10.363 10.754 1.00 95.75 292 CYS A C 1
ATOM 2351 O O . CYS A 1 292 ? -1.939 -10.248 11.737 1.00 95.75 292 CYS A O 1
ATOM 2353 N N . LYS A 1 293 ? -0.169 -9.541 10.553 1.00 94.69 293 LYS A N 1
ATOM 2354 C CA . LYS A 1 293 ? 0.193 -8.467 11.498 1.00 94.69 293 LYS A CA 1
ATOM 2355 C C . LYS A 1 293 ? -0.938 -7.460 11.711 1.00 94.69 293 LYS A C 1
ATOM 2357 O O . LYS A 1 293 ? -1.139 -7.003 12.836 1.00 94.69 293 LYS A O 1
ATOM 2362 N N . VAL A 1 294 ? -1.674 -7.105 10.659 1.00 95.38 294 VAL A N 1
ATOM 2363 C CA . VAL A 1 294 ? -2.829 -6.201 10.762 1.00 95.38 294 VAL A CA 1
ATOM 2364 C C . VAL A 1 294 ? -3.936 -6.850 11.594 1.00 95.38 294 VAL A C 1
ATOM 2366 O O . VAL A 1 294 ? -4.446 -6.227 12.526 1.00 95.38 294 VAL A O 1
ATOM 2369 N N . VAL A 1 295 ? -4.264 -8.113 11.319 1.00 96.19 295 VAL A N 1
ATOM 2370 C CA . VAL A 1 295 ? -5.293 -8.867 12.055 1.00 96.19 295 VAL A CA 1
ATOM 2371 C C . VAL A 1 295 ? -4.916 -9.046 13.530 1.00 96.19 295 VAL A C 1
ATOM 2373 O O . VAL A 1 295 ? -5.754 -8.831 14.411 1.00 96.19 295 VAL A O 1
ATOM 2376 N N . ASP A 1 296 ? -3.656 -9.365 13.822 1.00 93.44 296 ASP A N 1
ATOM 2377 C CA . ASP A 1 296 ? -3.151 -9.520 15.189 1.00 93.44 296 ASP A CA 1
ATOM 2378 C C . ASP A 1 296 ? -3.116 -8.189 15.954 1.00 93.44 296 ASP A C 1
ATOM 2380 O O . ASP A 1 296 ? -3.488 -8.127 17.131 1.00 93.44 296 ASP A O 1
ATOM 2384 N N . SER A 1 297 ? -2.744 -7.094 15.285 1.00 92.00 297 SER A N 1
ATOM 2385 C CA . SER A 1 297 ? -2.826 -5.741 15.850 1.00 92.00 297 SER A CA 1
ATOM 2386 C C . SER A 1 297 ? -4.262 -5.397 16.251 1.00 92.00 297 SER A C 1
ATOM 2388 O O . SER A 1 297 ? -4.501 -4.948 17.370 1.00 92.00 297 SER A O 1
ATOM 2390 N N . LEU A 1 298 ? -5.251 -5.691 15.403 1.00 92.75 298 LEU A N 1
ATOM 2391 C CA . LEU A 1 298 ? -6.662 -5.483 15.743 1.00 92.75 298 LEU A CA 1
ATOM 2392 C C . LEU A 1 298 ? -7.115 -6.359 16.917 1.00 92.75 298 LEU A C 1
ATOM 2394 O O . LEU A 1 298 ? -7.765 -5.868 17.841 1.00 92.75 298 LEU A O 1
ATOM 2398 N N . ARG A 1 299 ? -6.726 -7.638 16.922 1.00 91.31 299 ARG A N 1
ATOM 2399 C CA . ARG A 1 299 ? -7.052 -8.587 17.996 1.00 91.31 299 ARG A CA 1
ATOM 2400 C C . ARG A 1 299 ? -6.510 -8.122 19.350 1.00 91.31 299 ARG A C 1
ATOM 2402 O O . ARG A 1 299 ? -7.246 -8.108 20.334 1.00 91.31 299 ARG A O 1
ATOM 2409 N N . SER A 1 300 ? -5.241 -7.718 19.395 1.00 88.75 300 SER A N 1
ATOM 2410 C CA . SER A 1 300 ? -4.586 -7.229 20.616 1.00 88.75 300 SER A CA 1
ATOM 2411 C C . SER A 1 300 ? -5.217 -5.944 21.157 1.00 88.75 300 SER A C 1
ATOM 2413 O O . SER A 1 300 ? -5.442 -5.839 22.362 1.00 88.75 300 SER A O 1
ATOM 2415 N N . ARG A 1 301 ? -5.580 -4.996 20.285 1.00 85.50 301 ARG A N 1
ATOM 2416 C CA . ARG A 1 301 ? -6.259 -3.748 20.675 1.00 85.50 301 ARG A CA 1
ATOM 2417 C C . ARG A 1 301 ? -7.601 -4.028 21.328 1.00 85.50 301 ARG A C 1
ATOM 2419 O O . ARG A 1 301 ? -7.875 -3.538 22.420 1.00 85.50 301 ARG A O 1
ATOM 2426 N N . VAL A 1 302 ? -8.398 -4.879 20.699 1.00 87.62 302 VAL A N 1
ATOM 2427 C CA . VAL A 1 302 ? -9.691 -5.289 21.236 1.00 87.62 302 VAL A CA 1
ATOM 2428 C C . VAL A 1 302 ? -9.547 -6.010 22.581 1.00 87.62 302 VAL A C 1
ATOM 2430 O O . VAL A 1 302 ? -10.267 -5.689 23.523 1.00 87.62 302 VAL A O 1
ATOM 2433 N N . ALA A 1 303 ? -8.578 -6.920 22.711 1.00 83.00 303 ALA A N 1
ATOM 2434 C CA . ALA A 1 303 ? -8.310 -7.606 23.975 1.00 83.00 303 ALA A CA 1
ATOM 2435 C C . ALA A 1 303 ? -7.855 -6.639 25.086 1.00 83.00 303 ALA A C 1
ATOM 2437 O O . ALA A 1 303 ? -8.263 -6.782 26.241 1.00 83.00 303 ALA A O 1
ATOM 2438 N N . SER A 1 304 ? -7.043 -5.630 24.746 1.00 77.62 304 SER A N 1
ATOM 2439 C CA . SER A 1 304 ? -6.606 -4.606 25.700 1.00 77.62 304 SER A CA 1
ATOM 2440 C C . SER A 1 304 ? -7.763 -3.740 26.194 1.00 77.62 304 SER A C 1
ATOM 2442 O O . SER A 1 304 ? -7.852 -3.510 27.393 1.00 77.62 304 SER A O 1
ATOM 2444 N N . ALA A 1 305 ? -8.703 -3.357 25.324 1.00 71.88 305 ALA A N 1
ATOM 2445 C CA . ALA A 1 305 ? -9.874 -2.573 25.715 1.00 71.88 305 ALA A CA 1
ATOM 2446 C C . ALA A 1 305 ? -10.762 -3.321 26.727 1.00 71.88 305 ALA A C 1
ATOM 2448 O O . ALA A 1 305 ? -11.178 -2.738 27.727 1.00 71.88 305 ALA A O 1
ATOM 2449 N N . SER A 1 306 ? -10.976 -4.627 26.529 1.00 65.94 306 SER A N 1
ATOM 2450 C CA . SER A 1 306 ? -11.706 -5.471 27.486 1.00 65.94 306 SER A CA 1
ATOM 2451 C C . SER A 1 306 ? -10.933 -5.694 28.792 1.00 65.94 306 SER A C 1
ATOM 2453 O O . SER A 1 306 ? -11.533 -5.747 29.860 1.00 65.94 306 SER A O 1
ATOM 2455 N N . THR A 1 307 ? -9.600 -5.792 28.737 1.00 65.38 307 THR A N 1
ATOM 2456 C CA . THR A 1 307 ? -8.762 -6.001 29.934 1.00 65.38 307 THR A CA 1
ATOM 2457 C C . THR A 1 307 ? -8.642 -4.730 30.775 1.00 65.38 307 THR A C 1
ATOM 2459 O O . THR A 1 307 ? -8.732 -4.796 31.997 1.00 65.38 307 THR A O 1
ATOM 2462 N N . THR A 1 308 ? -8.495 -3.561 30.147 1.00 60.12 308 THR A N 1
ATOM 2463 C CA . THR A 1 308 ? -8.522 -2.266 30.839 1.00 60.12 308 THR A CA 1
ATOM 2464 C C . THR A 1 308 ? -9.877 -2.029 31.503 1.00 60.12 308 THR A C 1
ATOM 2466 O O . THR A 1 308 ? -9.906 -1.545 32.627 1.00 60.12 308 THR A O 1
ATOM 2469 N N . ALA A 1 309 ? -10.977 -2.458 30.876 1.00 55.12 309 ALA A N 1
ATOM 2470 C CA . ALA A 1 309 ? -12.302 -2.448 31.500 1.00 55.12 309 ALA A CA 1
ATOM 2471 C C . ALA A 1 309 ? -12.468 -3.484 32.634 1.00 55.12 309 ALA A C 1
ATOM 2473 O O . ALA A 1 309 ? -13.388 -3.367 33.436 1.00 55.12 309 ALA A O 1
ATOM 2474 N N . ALA A 1 310 ? -11.610 -4.509 32.703 1.00 49.84 310 ALA A N 1
ATOM 2475 C CA . ALA A 1 310 ? -11.664 -5.551 33.729 1.00 49.84 310 ALA A CA 1
ATOM 2476 C C . ALA A 1 310 ? -10.756 -5.293 34.943 1.00 49.84 310 ALA A C 1
ATOM 2478 O O . ALA A 1 310 ? -11.004 -5.863 36.004 1.00 49.84 310 ALA A O 1
ATOM 2479 N N . ALA A 1 311 ? -9.695 -4.499 34.772 1.00 47.25 311 ALA A N 1
ATOM 2480 C CA . ALA A 1 311 ? -8.684 -4.214 35.793 1.00 47.25 311 ALA A CA 1
ATOM 2481 C C . ALA A 1 311 ? -8.860 -2.853 36.499 1.00 47.25 311 ALA A C 1
ATOM 2483 O O . ALA A 1 311 ? -8.144 -2.592 37.468 1.00 47.25 311 ALA A O 1
ATOM 2484 N N . ALA A 1 312 ? -9.759 -1.999 36.003 1.00 42.81 312 ALA A N 1
ATOM 2485 C CA . ALA A 1 312 ? -10.117 -0.694 36.569 1.00 42.81 312 ALA A CA 1
ATOM 2486 C C . ALA A 1 312 ? -11.423 -0.771 37.374 1.00 42.81 312 ALA A C 1
ATOM 2488 O O . ALA A 1 312 ? -11.572 0.062 38.301 1.00 42.81 312 ALA A O 1
#

Sequence (312 aa):
AQRSVFVVLPQGGEETKVRDQQGHLADNVDDGRLIKSDHIRSTLARQTLPELRVEFTDVTVPADCEQLQQRLIEAVFAQRGKAAQRISSLVQTVDHLIANRENEAVRAALEEVGRRVHVWCRANESIPDGEPHVEQALLVNMDQLRYASSLRASVNRRGDWYNFDYWHGLGYGSRREAVARTAKQVAELKAVLKNLSEDDTLADAHGFVSHLSAEVESAMNEFFQDIQSVGEAAFGDQLREDAGYWQRCRDRWGGGAGYKMDIRQWTGSWFSEERRVERRKFIESELQQRWCKVVDSLRSRVASASTTAAAA

Mean predicted aligned error: 13.35 Å

Radius of gyration: 25.47 Å; Cα contacts (8 Å, |Δi|>4): 298; chains: 1; bounding box: 51×59×75 Å

pLDDT: mean 84.2, std 11.22, range [42.81, 97.31]

Nearest PDB structures (foldseek):
  8srm-assembly1_A  TM=1.713E-01  e=9.609E+00  Homo sapiens

Secondary structure (DSSP, 8-state):
----EEEE---TT-GGG-B-TTSPBPSSHHHHHHHHHHHHHHHHHHTT----EEEE--TT-HHHHHHHHHHHHHHHHHHHHHHHHHHHHHHHHHHHHHHTTT-HHHHHHHHHHHHHHHHHHHHTSS-------THHHHHHHHHH-S-HHHHHHHHHTTT--TTS-HHHHHHHHHHHHHHHHHHHHHHHHHHHHHHHHH-GGGGGGHHHHHHHHHHHHHHHHHHHHHHHHHHHHHTHHHHHT-HHHHHHHHHTTTS-TTHHHHHHHHHHHHHHSGGGHHHHHHHHHHHHHHHHHHHHHHHHHHHHHHHHHHH-

Solvent-accessible surface area (backbone atoms only — not comparable to full-atom values): 16934 Å² total; per-residue (Å²): 129,86,93,56,72,46,76,42,69,58,61,91,73,46,33,43,68,32,58,52,99,88,66,49,64,29,90,37,57,68,51,11,46,48,53,49,47,53,54,47,51,56,48,38,59,72,66,71,46,74,89,58,52,74,45,75,35,39,87,88,39,68,70,36,51,53,51,51,51,51,54,51,51,51,51,52,51,52,50,51,49,53,50,49,50,53,50,50,52,49,48,51,50,49,51,50,49,60,74,43,56,86,39,64,66,47,45,50,28,41,42,50,55,28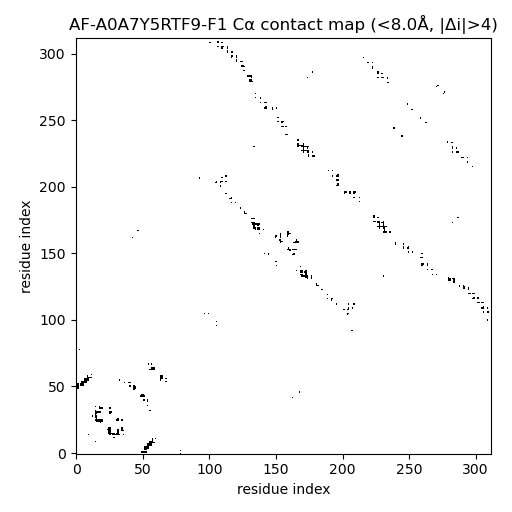,51,55,54,44,52,50,39,70,76,50,57,67,66,78,84,70,84,64,68,21,57,55,45,32,49,52,51,59,70,69,50,91,48,65,65,56,56,48,54,8,48,77,45,61,27,66,24,99,92,48,38,48,39,60,23,18,7,52,19,31,24,52,51,54,49,66,59,40,46,64,61,54,50,51,51,51,50,52,46,49,54,51,57,69,35,74,92,26,55,83,29,30,67,57,42,52,51,51,51,56,47,51,55,50,51,52,53,50,52,41,52,52,41,17,54,48,32,30,51,63,49,38,69,67,59,62,66,35,59,66,62,44,46,53,60,55,66,46,60,87,71,59,89,58,57,61,60,54,46,44,52,52,51,53,50,63,63,67,36,74,92,39,49,65,44,36,51,48,52,44,52,54,51,49,54,51,50,34,50,52,40,49,51,53,46,52,53,38,53,47,56,42,45,56,61,70,77,102